Protein AF-A0AAD7Z8M5-F1 (afdb_monomer)

Mean predicted aligned error: 21.6 Å

Foldseek 3Di:
DVVVVVVVVVVVVVVVVVVVVVVVVVVVVVVVVVVVVVVVVVVVVVVVVVVPPPPCPPDDPPPPPPPPCVCPDDPQLCVLVVVLVVLQVVQVHPQSPDDPVLSVVLVVLCVVDPDPVSSLVVNCVVCVPDDSVNNVVSVVSVVVNVVSVVVNVVSVVVVVVVVVVVVVVCPVVVVVVVVVVVVVVVVVVVVVVVVVVVVVVVVVVVVVVVVVVVVVVVVVVVVVVVVVVVVVVVVVVVVVVVVVVVVVVVVVVVVVVVVVVVVVVVVVVVVVVVVD

Organism: Diploptera punctata (NCBI:txid6984)

Secondary structure (DSSP, 8-state):
-HHHHHHHHHHHHHHHHHHHHHHHHHHHHHHHHHHHHHHHHHHHHHHHHHHS---TTS---S-----GGGS-S-HHHHHHHHHHHHHHHHTTGGGTTS-HHHHHHHHHHHHH-SSHHHHHHHHHHH-SSS-HHHHHHHHHHHHHHHHHHHHHHHHHHHHHHHHHHHHHHTTTTHHHHHHHHHHHHHHHHHHHHHHHHHHHHHHHHHHHHHHHHHHHHHHHHHHHHHHHHHHHHHHHHHHHHHHHHHHHHHHHHHHHHHHHHHHHHHHHHHHHHHT-

Structure (mmCIF, N/CA/C/O backbone):
data_AF-A0AAD7Z8M5-F1
#
_entry.id   AF-A0AAD7Z8M5-F1
#
loop_
_atom_site.group_PDB
_atom_site.id
_atom_site.type_symbol
_atom_site.label_atom_id
_atom_site.label_alt_id
_atom_site.label_comp_id
_atom_site.label_asym_id
_atom_site.label_entity_id
_atom_site.label_seq_id
_atom_site.pdbx_PDB_ins_code
_atom_site.Cartn_x
_atom_site.Cartn_y
_atom_site.Cartn_z
_atom_site.occupancy
_atom_site.B_iso_or_equiv
_atom_site.auth_seq_id
_atom_site.auth_comp_id
_atom_site.auth_asym_id
_atom_site.auth_atom_id
_atom_site.pdbx_PDB_model_num
ATOM 1 N N . ILE A 1 1 ? -6.006 6.590 -62.464 1.00 70.69 1 ILE A N 1
ATOM 2 C CA . ILE A 1 1 ? -5.443 7.683 -61.629 1.00 70.69 1 ILE A CA 1
ATOM 3 C C . ILE A 1 1 ? -6.472 8.147 -60.590 1.00 70.69 1 ILE A C 1
ATOM 5 O O . ILE A 1 1 ? -6.183 8.040 -59.405 1.00 70.69 1 ILE A O 1
ATOM 9 N N . GLU A 1 2 ? -7.697 8.513 -60.989 1.00 78.00 2 GLU A N 1
ATOM 10 C CA . GLU A 1 2 ? -8.800 8.884 -60.071 1.00 78.00 2 GLU A CA 1
ATOM 11 C C . GLU A 1 2 ? -9.118 7.855 -58.969 1.00 78.00 2 GLU A C 1
ATOM 13 O O . GLU A 1 2 ? -9.308 8.224 -57.813 1.00 78.00 2 GLU A O 1
ATOM 18 N N . ILE A 1 3 ? -9.142 6.559 -59.303 1.00 82.62 3 ILE A N 1
ATOM 19 C CA . ILE A 1 3 ? -9.473 5.479 -58.353 1.00 82.62 3 ILE A CA 1
ATOM 20 C C . ILE A 1 3 ? -8.406 5.366 -57.252 1.00 82.62 3 ILE A C 1
ATOM 22 O O . ILE A 1 3 ? -8.734 5.311 -56.069 1.00 82.62 3 ILE A O 1
ATOM 26 N N . CYS A 1 4 ? -7.124 5.411 -57.626 1.00 80.44 4 CYS A N 1
ATOM 27 C CA . CYS A 1 4 ? -6.012 5.395 -56.673 1.00 80.44 4 CYS A CA 1
ATOM 28 C C . CYS A 1 4 ? -6.026 6.634 -55.769 1.00 80.44 4 CYS A C 1
ATOM 30 O O . CYS A 1 4 ? -5.751 6.529 -54.578 1.00 80.44 4 CYS A O 1
ATOM 32 N N . ARG A 1 5 ? -6.393 7.802 -56.315 1.00 88.25 5 ARG A N 1
ATOM 33 C CA . ARG A 1 5 ? -6.498 9.051 -55.552 1.00 88.25 5 ARG A CA 1
ATOM 34 C C . ARG A 1 5 ? -7.628 9.001 -54.521 1.00 88.25 5 ARG A C 1
ATOM 36 O O . ARG A 1 5 ? -7.412 9.410 -53.385 1.00 88.25 5 ARG A O 1
ATOM 43 N N . LYS A 1 6 ? -8.793 8.453 -54.884 1.00 89.81 6 LYS A N 1
ATOM 44 C CA . LYS A 1 6 ? -9.910 8.231 -53.947 1.00 89.81 6 LYS A CA 1
ATOM 45 C C . LYS A 1 6 ? -9.534 7.256 -52.830 1.00 89.81 6 LYS A C 1
ATOM 47 O O . LYS A 1 6 ? -9.723 7.583 -51.666 1.00 89.81 6 LYS A O 1
ATOM 52 N N . SER A 1 7 ? -8.917 6.123 -53.168 1.00 89.06 7 SER A N 1
ATOM 53 C CA . SER A 1 7 ? -8.480 5.130 -52.176 1.00 89.06 7 SER A CA 1
ATOM 54 C C . SER A 1 7 ? -7.420 5.684 -51.212 1.00 89.06 7 SER A C 1
ATOM 56 O O . SER A 1 7 ? -7.493 5.452 -50.007 1.00 89.06 7 SER A O 1
ATOM 58 N N . LEU A 1 8 ? -6.474 6.488 -51.710 1.00 92.75 8 LEU A N 1
ATOM 59 C CA . LEU A 1 8 ? -5.480 7.162 -50.871 1.00 92.75 8 LEU A CA 1
ATOM 60 C C . LEU A 1 8 ? -6.122 8.201 -49.939 1.00 92.75 8 LEU A C 1
ATOM 62 O O . LEU A 1 8 ? -5.731 8.304 -48.778 1.00 92.75 8 LEU A O 1
ATOM 66 N N . MET A 1 9 ? -7.133 8.931 -50.416 1.00 91.44 9 MET A N 1
ATOM 67 C CA . MET A 1 9 ? -7.881 9.898 -49.606 1.00 91.44 9 MET A CA 1
ATOM 68 C C . MET A 1 9 ? -8.727 9.210 -48.524 1.00 91.44 9 MET A C 1
ATOM 70 O O . MET A 1 9 ? -8.751 9.666 -47.384 1.00 91.44 9 MET A O 1
ATOM 74 N N . GLU A 1 10 ? -9.357 8.077 -48.840 1.00 93.62 10 GLU A N 1
ATOM 75 C CA . GLU A 1 10 ? -10.065 7.240 -47.862 1.00 93.62 10 GLU A CA 1
ATOM 76 C C . GLU A 1 10 ? -9.119 6.666 -46.803 1.00 93.62 10 GLU A C 1
ATOM 78 O O . GLU A 1 10 ? -9.435 6.705 -45.616 1.00 93.62 10 GLU A O 1
ATOM 83 N N . LEU A 1 11 ? -7.942 6.175 -47.203 1.00 93.75 11 LEU A N 1
ATOM 84 C CA . LEU A 1 11 ? -6.919 5.712 -46.263 1.00 93.75 11 LEU A CA 1
ATOM 85 C C . LEU A 1 11 ? -6.442 6.848 -45.356 1.00 93.75 11 LEU A C 1
ATOM 87 O O . LEU A 1 11 ? -6.335 6.663 -44.146 1.00 93.75 11 LEU A O 1
ATOM 91 N N . GLN A 1 12 ? -6.203 8.036 -45.911 1.00 93.31 12 GLN A N 1
ATOM 92 C CA . GLN A 1 12 ? -5.799 9.202 -45.130 1.00 93.31 12 GLN A CA 1
ATOM 93 C C . GLN A 1 12 ? -6.886 9.633 -44.133 1.00 93.31 12 GLN A C 1
ATOM 95 O O . GLN A 1 12 ? -6.562 9.984 -42.997 1.00 93.31 12 GLN A O 1
ATOM 100 N N . ASN A 1 13 ? -8.159 9.573 -44.530 1.00 93.25 13 ASN A N 1
ATOM 101 C CA . ASN A 1 13 ? -9.283 9.857 -43.642 1.00 93.25 13 ASN A CA 1
ATOM 102 C C . ASN A 1 13 ? -9.395 8.808 -42.530 1.00 93.25 13 ASN A C 1
ATOM 104 O O . ASN A 1 13 ? -9.447 9.192 -41.367 1.00 93.25 13 ASN A O 1
ATOM 108 N N . LYS A 1 14 ? -9.283 7.512 -42.850 1.00 95.44 14 LYS A N 1
ATOM 109 C CA . LYS A 1 14 ? -9.259 6.429 -41.851 1.00 95.44 14 LYS A CA 1
ATOM 110 C C . LYS A 1 14 ? -8.102 6.568 -40.865 1.00 95.44 14 LYS A C 1
ATOM 112 O O . LYS A 1 14 ? -8.286 6.353 -39.675 1.00 95.44 14 LYS A O 1
ATOM 117 N N . ILE A 1 15 ? -6.914 6.963 -41.331 1.00 95.19 15 ILE A N 1
ATOM 118 C CA . ILE A 1 15 ? -5.761 7.224 -40.454 1.00 95.19 15 ILE A CA 1
ATOM 119 C C . ILE A 1 15 ? -6.042 8.416 -39.534 1.00 95.19 15 ILE A C 1
ATOM 121 O O . ILE A 1 15 ? -5.672 8.387 -38.362 1.00 95.19 15 ILE A O 1
ATOM 125 N N . ARG A 1 16 ? -6.679 9.473 -40.047 1.00 95.06 16 ARG A N 1
ATOM 126 C CA . ARG A 1 16 ? -7.025 10.657 -39.251 1.00 95.06 16 ARG A CA 1
ATOM 127 C C . ARG A 1 16 ? -8.092 10.341 -38.204 1.00 95.06 16 ARG A C 1
ATOM 129 O O . ARG A 1 16 ? -7.937 10.756 -37.063 1.00 95.06 16 ARG A O 1
ATOM 136 N N . GLU A 1 17 ? -9.125 9.597 -38.582 1.00 95.81 17 GLU A N 1
ATOM 137 C CA . GLU A 1 17 ? -10.164 9.109 -37.671 1.00 95.81 17 GLU A CA 1
ATOM 138 C C . GLU A 1 17 ? -9.568 8.190 -36.607 1.00 95.81 17 GLU A C 1
ATOM 140 O O . GLU A 1 17 ? -9.773 8.431 -35.426 1.00 95.81 17 GLU A O 1
ATOM 145 N N . PHE A 1 18 ? -8.739 7.220 -37.002 1.00 96.00 18 PHE A N 1
ATOM 146 C CA . PHE A 1 18 ? -8.058 6.326 -36.065 1.00 96.00 18 PHE A CA 1
ATOM 147 C C . PHE A 1 18 ? -7.202 7.094 -35.054 1.00 96.00 18 PHE A C 1
ATOM 149 O O . PHE A 1 18 ? -7.292 6.831 -33.859 1.00 96.00 18 PHE A O 1
ATOM 156 N N . LYS A 1 19 ? -6.407 8.073 -35.513 1.00 96.00 19 LYS A N 1
ATOM 157 C CA . LYS A 1 19 ? -5.623 8.935 -34.616 1.00 96.00 19 LYS A CA 1
ATOM 158 C C . LYS A 1 19 ? -6.519 9.691 -33.643 1.00 96.00 19 LYS A C 1
ATOM 160 O O . LYS A 1 19 ? -6.269 9.645 -32.449 1.00 96.00 19 LYS A O 1
ATOM 165 N N . ARG A 1 20 ? -7.592 10.309 -34.142 1.00 95.00 20 ARG A N 1
ATOM 166 C CA . ARG A 1 20 ? -8.540 11.051 -33.308 1.00 95.00 20 ARG A CA 1
ATOM 167 C C . ARG A 1 20 ? -9.182 10.158 -32.246 1.00 95.00 20 ARG A C 1
ATOM 169 O O . ARG A 1 20 ? -9.177 10.520 -31.079 1.00 95.00 20 ARG A O 1
ATOM 176 N N . THR A 1 21 ? -9.691 8.990 -32.631 1.00 95.69 21 THR A N 1
ATOM 177 C CA . THR A 1 21 ? -10.296 8.036 -31.692 1.00 95.69 21 THR A CA 1
ATOM 178 C C . THR A 1 21 ? -9.278 7.525 -30.675 1.00 95.69 21 THR A C 1
ATOM 180 O O . THR A 1 21 ? -9.610 7.346 -29.506 1.00 95.69 21 THR A O 1
ATOM 183 N N . ASN A 1 22 ? -8.033 7.301 -31.098 1.00 95.25 22 ASN A N 1
ATOM 184 C CA . ASN A 1 22 ? -6.966 6.888 -30.198 1.00 95.25 22 ASN A CA 1
ATOM 185 C C . ASN A 1 22 ? -6.613 7.992 -29.189 1.00 95.25 22 ASN A C 1
ATOM 187 O 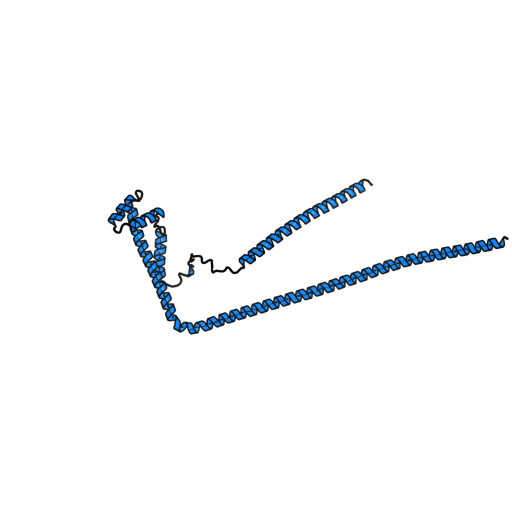O . ASN A 1 22 ? -6.471 7.693 -28.008 1.00 95.25 22 ASN A O 1
ATOM 191 N N . ASP A 1 23 ? -6.525 9.247 -29.631 1.00 96.25 23 ASP A N 1
ATOM 192 C CA . ASP A 1 23 ? -6.252 10.401 -28.767 1.00 96.25 23 ASP A CA 1
ATOM 193 C C . ASP A 1 23 ? -7.404 10.639 -27.775 1.00 96.25 23 ASP A C 1
ATOM 195 O O . ASP A 1 23 ? -7.162 10.818 -26.584 1.00 96.25 23 ASP A O 1
ATOM 199 N N . GLU A 1 24 ? -8.658 10.548 -28.232 1.00 96.25 24 GLU A N 1
ATOM 200 C CA . GLU A 1 24 ? -9.853 10.627 -27.377 1.00 96.25 24 GLU A CA 1
ATOM 201 C C . GLU A 1 24 ? -9.879 9.488 -26.340 1.00 96.25 24 GLU A C 1
ATOM 203 O O . GLU A 1 24 ? -10.156 9.717 -25.161 1.00 96.25 24 GLU A O 1
ATOM 208 N N . SER A 1 25 ? -9.540 8.255 -26.742 1.00 95.69 25 SER A N 1
ATOM 209 C CA . SER A 1 25 ? -9.463 7.123 -25.812 1.00 95.69 25 SER A CA 1
ATOM 210 C C . SER A 1 25 ? -8.315 7.268 -24.816 1.00 95.69 25 SER A C 1
ATOM 212 O O . SER A 1 25 ? -8.475 6.886 -23.659 1.00 95.69 25 SER A O 1
ATOM 214 N N . PHE A 1 26 ? -7.166 7.783 -25.253 1.00 96.88 26 PHE A N 1
ATOM 215 C CA . PHE A 1 26 ? -6.021 8.032 -24.383 1.00 96.88 26 PHE A CA 1
ATOM 216 C C . PHE A 1 26 ? -6.345 9.107 -23.347 1.00 96.88 26 PHE A C 1
ATOM 218 O O . PHE A 1 26 ? -6.094 8.901 -22.164 1.00 96.88 26 PHE A O 1
ATOM 225 N N . GLN A 1 27 ? -6.959 10.215 -23.771 1.00 96.31 27 GLN A N 1
ATOM 226 C CA . GLN A 1 27 ? -7.356 11.284 -22.863 1.00 96.31 27 GLN A CA 1
ATOM 227 C C . GLN A 1 27 ? -8.343 10.776 -21.806 1.00 96.31 27 GLN A C 1
ATOM 229 O O . GLN A 1 27 ? -8.121 10.995 -20.619 1.00 96.31 27 GLN A O 1
ATOM 234 N N . ARG A 1 28 ? -9.370 10.022 -22.218 1.00 96.75 28 ARG A N 1
ATOM 235 C CA . ARG A 1 28 ? -10.323 9.413 -21.280 1.00 96.75 28 ARG A CA 1
ATOM 236 C C . ARG A 1 28 ? -9.628 8.505 -20.264 1.00 96.75 28 ARG A C 1
ATOM 238 O O . ARG A 1 28 ? -9.894 8.613 -19.076 1.00 96.75 28 ARG A O 1
ATOM 245 N N . LEU A 1 29 ? -8.734 7.625 -20.720 1.00 96.81 29 LEU A N 1
ATOM 246 C CA . LEU A 1 29 ? -7.998 6.729 -19.821 1.00 96.81 29 LEU A CA 1
ATOM 247 C C . LEU A 1 29 ? -7.089 7.503 -18.860 1.00 96.81 29 LEU A C 1
ATOM 249 O O . LEU A 1 29 ? -6.976 7.123 -17.702 1.00 96.81 29 LEU A O 1
ATOM 253 N N . SER A 1 30 ? -6.475 8.596 -19.315 1.00 96.81 30 SER A N 1
ATOM 254 C CA . SER A 1 30 ? -5.644 9.454 -18.468 1.00 96.81 30 SER A CA 1
ATOM 255 C C . SER A 1 30 ? -6.465 10.186 -17.400 1.00 96.81 30 SER A C 1
ATOM 257 O O . SER A 1 30 ? -6.000 10.341 -16.273 1.00 96.81 30 SER A O 1
ATOM 259 N N . GLU A 1 31 ? -7.683 10.620 -17.732 1.00 96.94 31 GLU A N 1
ATOM 260 C CA . GLU A 1 31 ? -8.620 11.214 -16.771 1.00 96.94 31 GLU A CA 1
ATOM 261 C C . GLU A 1 31 ? -9.094 10.172 -15.743 1.00 96.94 31 GLU A C 1
ATOM 263 O O . GLU A 1 31 ? -9.081 10.444 -14.543 1.00 96.94 31 GLU A O 1
ATOM 268 N N . GLU A 1 32 ? -9.438 8.959 -16.190 1.00 96.69 32 GLU A N 1
ATOM 269 C CA . GLU A 1 32 ? -9.802 7.839 -15.308 1.00 96.69 32 GLU A CA 1
ATOM 270 C C . GLU A 1 32 ? -8.648 7.448 -14.370 1.00 96.69 32 GLU A C 1
ATOM 272 O O . GLU A 1 32 ? -8.862 7.273 -13.170 1.00 96.69 32 GLU A O 1
ATOM 277 N N . GLU A 1 33 ? -7.418 7.362 -14.886 1.00 96.50 33 GLU A N 1
ATOM 278 C CA . GLU A 1 33 ? -6.217 7.090 -14.087 1.00 96.50 33 GLU A CA 1
ATOM 279 C C . GLU A 1 33 ? -6.003 8.164 -13.011 1.00 96.50 33 GLU A C 1
ATOM 281 O O . GLU A 1 33 ? -5.720 7.830 -11.858 1.00 96.50 33 GLU A O 1
ATOM 286 N N . SER A 1 34 ? -6.195 9.443 -13.354 1.00 96.94 34 SER A N 1
ATOM 287 C CA . SER A 1 34 ? -6.097 10.547 -12.393 1.00 96.94 34 SER A CA 1
ATOM 288 C C . SER A 1 34 ? -7.131 10.411 -11.274 1.00 96.94 34 SER A C 1
ATOM 290 O O . SER A 1 34 ? -6.772 10.490 -10.102 1.00 96.94 34 SER A O 1
ATOM 292 N N . ILE A 1 35 ? -8.397 10.152 -11.621 1.00 97.12 35 ILE A N 1
ATOM 293 C CA . ILE A 1 35 ? -9.489 10.016 -10.643 1.00 97.12 35 ILE A CA 1
ATOM 294 C C . ILE A 1 35 ? -9.232 8.840 -9.695 1.00 97.12 35 ILE A C 1
ATOM 296 O O . ILE A 1 35 ? -9.383 8.977 -8.482 1.00 97.12 35 ILE A O 1
ATOM 300 N N . LEU A 1 36 ? -8.820 7.690 -10.234 1.00 96.38 36 LEU A N 1
ATOM 301 C CA . LEU A 1 36 ? -8.516 6.509 -9.423 1.00 96.38 36 LEU A CA 1
ATOM 302 C C . LEU A 1 36 ? -7.305 6.739 -8.515 1.00 96.38 36 LEU A C 1
ATOM 304 O O . LEU A 1 36 ? -7.291 6.264 -7.381 1.00 96.38 36 LEU A O 1
ATOM 308 N N . THR A 1 37 ? -6.302 7.481 -8.985 1.00 96.50 37 THR A N 1
ATOM 309 C CA . THR A 1 37 ? -5.137 7.844 -8.167 1.00 96.50 37 THR A CA 1
ATOM 310 C C . THR A 1 37 ? -5.549 8.731 -6.993 1.00 96.50 37 THR A C 1
ATOM 312 O O . THR A 1 37 ? -5.150 8.462 -5.859 1.00 96.50 37 THR A O 1
ATOM 315 N N . ASP A 1 38 ? -6.406 9.726 -7.232 1.00 95.69 38 ASP A N 1
ATOM 316 C CA . ASP A 1 38 ? -6.939 10.592 -6.176 1.00 95.69 38 ASP A CA 1
ATOM 317 C C . ASP A 1 38 ? -7.783 9.799 -5.161 1.00 95.69 38 ASP A C 1
ATOM 319 O O . ASP A 1 38 ? -7.677 10.014 -3.949 1.00 95.69 38 ASP A O 1
ATOM 323 N N . GLU A 1 39 ? -8.584 8.836 -5.628 1.00 97.00 39 GLU A N 1
ATOM 324 C CA . GLU A 1 39 ? -9.366 7.948 -4.761 1.00 97.00 39 GLU A CA 1
ATOM 325 C C . GLU A 1 39 ? -8.466 7.054 -3.896 1.00 97.00 39 GLU A C 1
ATOM 327 O O . GLU A 1 39 ? -8.697 6.930 -2.690 1.00 97.00 39 GLU A O 1
ATOM 332 N N . ILE A 1 40 ? -7.406 6.477 -4.473 1.00 96.38 40 ILE A N 1
ATOM 333 C CA . ILE A 1 40 ? -6.414 5.696 -3.724 1.00 96.38 40 ILE A CA 1
ATOM 334 C C . ILE A 1 40 ? -5.757 6.569 -2.655 1.00 96.38 40 ILE A C 1
ATOM 336 O O . ILE A 1 40 ? -5.740 6.171 -1.491 1.00 96.38 40 ILE A O 1
ATOM 340 N N . MET A 1 41 ? -5.297 7.774 -3.003 1.00 94.81 41 MET A N 1
ATOM 341 C CA . MET A 1 41 ? -4.683 8.696 -2.040 1.00 94.81 41 MET A CA 1
ATOM 342 C C . MET A 1 41 ? -5.638 9.061 -0.895 1.00 94.81 41 MET A C 1
ATOM 344 O O . MET A 1 41 ? -5.235 9.121 0.271 1.00 94.81 41 MET A O 1
ATOM 348 N N . PHE A 1 42 ? -6.920 9.275 -1.199 1.00 96.00 42 PHE A N 1
ATOM 349 C CA . PHE A 1 42 ? -7.944 9.521 -0.186 1.00 96.00 42 PHE A CA 1
ATOM 350 C C . PHE A 1 42 ? -8.140 8.313 0.745 1.00 96.00 42 PHE A C 1
ATOM 352 O O . PHE A 1 42 ? -8.199 8.469 1.969 1.00 96.00 42 PHE A O 1
ATOM 359 N N . LEU A 1 43 ? -8.219 7.101 0.190 1.00 94.38 43 LEU A N 1
ATOM 360 C CA . LEU A 1 43 ? -8.375 5.870 0.968 1.00 94.38 43 LEU A CA 1
ATOM 361 C C . LEU A 1 43 ? -7.136 5.550 1.811 1.00 94.38 43 LEU A C 1
ATOM 363 O O . LEU A 1 43 ? -7.280 5.095 2.949 1.00 94.38 43 LEU A O 1
ATOM 367 N N . GLU A 1 44 ? -5.937 5.812 1.297 1.00 94.75 44 GLU A N 1
ATOM 368 C CA . GLU A 1 44 ? -4.680 5.703 2.041 1.00 94.75 44 GLU A CA 1
ATOM 369 C C . GLU A 1 44 ? -4.671 6.669 3.227 1.00 94.75 44 GLU A C 1
ATOM 371 O O . GLU A 1 44 ? -4.452 6.243 4.360 1.00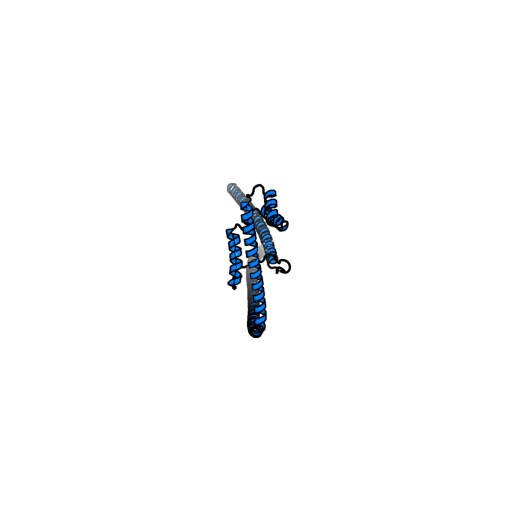 94.75 44 GLU A O 1
ATOM 376 N N . SER A 1 45 ? -5.041 7.935 3.008 1.00 92.31 45 SER A N 1
ATOM 377 C CA . SER A 1 45 ? -5.152 8.926 4.084 1.00 92.31 45 SER A CA 1
ATOM 378 C C . SER A 1 45 ? -6.161 8.511 5.161 1.00 92.31 45 SER A C 1
ATOM 380 O O . SER A 1 45 ? -5.881 8.627 6.355 1.00 92.31 45 SER A O 1
ATOM 382 N N . LYS A 1 46 ? -7.312 7.965 4.758 1.00 93.00 46 LYS A N 1
ATOM 383 C CA . LYS A 1 46 ? -8.327 7.453 5.688 1.00 93.00 46 LYS A CA 1
ATOM 384 C C . LYS A 1 46 ? -7.847 6.216 6.451 1.00 93.00 46 LYS A C 1
ATOM 386 O O . LYS A 1 46 ? -8.157 6.043 7.627 1.00 93.00 46 LYS A O 1
ATOM 391 N N . THR A 1 47 ? -7.072 5.362 5.790 1.00 91.25 47 THR A N 1
ATOM 392 C CA . THR A 1 47 ? -6.438 4.196 6.412 1.00 91.25 47 THR A CA 1
ATOM 393 C C . THR A 1 47 ? -5.409 4.632 7.451 1.00 91.25 47 THR A C 1
ATOM 395 O O . THR A 1 47 ? -5.372 4.069 8.545 1.00 91.25 47 THR A O 1
ATOM 398 N N . ASP A 1 48 ? -4.619 5.663 7.160 1.00 88.81 48 ASP A N 1
ATOM 399 C CA . ASP A 1 48 ? -3.683 6.252 8.115 1.00 88.81 48 ASP A CA 1
ATOM 400 C C . ASP A 1 48 ? -4.406 6.892 9.301 1.00 88.81 48 ASP A C 1
ATOM 402 O O . ASP A 1 48 ? -3.993 6.683 10.441 1.00 88.81 48 ASP A O 1
ATOM 406 N N . GLU A 1 49 ? -5.516 7.599 9.066 1.00 87.38 49 GLU A N 1
ATOM 407 C CA . GLU A 1 49 ? -6.380 8.143 10.121 1.00 87.38 49 GLU A CA 1
ATOM 408 C C . GLU A 1 49 ? -6.909 7.036 11.046 1.00 87.38 49 GLU A C 1
ATOM 410 O O . GLU A 1 49 ? -6.852 7.165 12.269 1.00 87.38 49 GLU A O 1
ATOM 415 N N . TRP A 1 50 ? -7.364 5.914 10.486 1.00 86.81 50 TRP A N 1
ATOM 416 C CA . TRP A 1 50 ? -7.820 4.758 11.265 1.00 86.81 50 TRP A CA 1
ATOM 417 C C . TRP A 1 50 ? -6.690 4.021 11.990 1.00 86.81 50 TRP A C 1
ATOM 419 O O . TRP A 1 50 ? -6.927 3.415 13.036 1.00 86.81 50 TRP A O 1
ATOM 429 N N . ASN A 1 51 ? -5.469 4.073 11.456 1.00 83.44 51 ASN A N 1
ATOM 430 C CA . ASN A 1 51 ? -4.280 3.495 12.080 1.00 83.44 51 ASN A CA 1
ATOM 431 C C . ASN A 1 51 ? -3.645 4.409 13.137 1.00 83.44 51 ASN A C 1
ATOM 433 O O . ASN A 1 51 ? -2.756 3.958 13.869 1.00 83.44 51 ASN A O 1
ATOM 437 N N . GLN A 1 52 ? -4.090 5.665 13.268 1.00 80.44 52 GLN A N 1
ATOM 438 C CA . GLN A 1 52 ? -3.695 6.498 14.398 1.00 80.44 52 GLN A CA 1
ATOM 439 C C . GLN A 1 52 ? -4.176 5.834 15.698 1.00 80.44 52 GLN A C 1
ATOM 441 O O . GLN A 1 52 ? -5.338 5.431 15.806 1.00 80.44 52 GLN A O 1
ATOM 446 N N . PRO A 1 53 ? -3.312 5.707 16.721 1.00 69.81 53 PRO A N 1
ATOM 447 C CA . PRO A 1 53 ? -3.708 5.123 17.990 1.00 69.81 53 PRO A CA 1
ATOM 448 C C . PRO A 1 53 ? -4.814 5.978 18.612 1.00 69.81 53 PRO A C 1
ATOM 450 O O . PRO A 1 53 ? -4.568 7.088 19.088 1.00 69.81 53 PRO A O 1
ATOM 453 N N . ILE A 1 54 ? -6.039 5.445 18.623 1.00 66.00 54 ILE A N 1
ATOM 454 C CA . ILE A 1 54 ? -7.178 6.062 19.300 1.00 66.00 54 ILE A CA 1
ATOM 455 C C . ILE A 1 54 ? -6.765 6.306 20.749 1.00 66.00 54 ILE A C 1
ATOM 457 O O . ILE A 1 54 ? -6.475 5.375 21.509 1.00 66.00 54 ILE A O 1
ATOM 461 N N . ASN A 1 55 ? -6.724 7.577 21.141 1.00 59.66 55 ASN A N 1
ATOM 462 C CA . ASN A 1 55 ? -6.466 7.960 22.515 1.00 59.66 55 ASN A CA 1
ATOM 463 C C . ASN A 1 55 ? -7.699 7.561 23.346 1.00 59.66 55 ASN A C 1
ATOM 465 O O . ASN A 1 55 ? -8.651 8.325 23.500 1.00 59.66 55 ASN A O 1
ATOM 469 N N . ASN A 1 56 ? -7.691 6.329 23.869 1.00 53.62 56 ASN A N 1
ATOM 470 C CA . ASN A 1 56 ? -8.757 5.699 24.670 1.00 53.62 56 ASN A CA 1
ATOM 471 C C . ASN A 1 56 ? -9.073 6.427 26.000 1.00 53.62 56 ASN A C 1
ATOM 473 O O . ASN A 1 56 ? -9.783 5.905 26.858 1.00 53.62 56 ASN A O 1
ATOM 477 N N . SER A 1 57 ? -8.544 7.634 26.189 1.00 52.97 57 SER A N 1
ATOM 478 C CA . SER A 1 57 ? -8.863 8.536 27.290 1.00 52.97 57 SER A CA 1
ATOM 479 C C . SER A 1 57 ? -10.268 9.153 27.152 1.00 52.97 57 SER A C 1
ATOM 481 O O . SER A 1 57 ? -10.928 9.370 28.168 1.00 52.97 57 SER A O 1
ATOM 483 N N . VAL A 1 58 ? -10.773 9.361 25.924 1.00 55.12 58 VAL A N 1
ATOM 484 C CA . VAL A 1 58 ? -12.005 10.152 25.691 1.00 55.12 58 VAL A CA 1
ATOM 485 C C . VAL A 1 58 ? -13.247 9.306 25.373 1.00 55.12 58 VAL A C 1
ATOM 487 O O . VAL A 1 58 ? -14.366 9.746 25.616 1.00 55.12 58 VAL A O 1
ATOM 490 N N . LEU A 1 59 ? -13.093 8.055 24.933 1.00 49.75 59 LEU A N 1
ATOM 491 C CA . LEU A 1 59 ? -14.219 7.148 24.690 1.00 49.75 59 LEU A CA 1
ATOM 492 C C . LEU A 1 59 ? -14.228 6.024 25.724 1.00 49.75 59 LEU A C 1
ATOM 494 O O . LEU A 1 59 ? -13.828 4.894 25.457 1.00 49.75 59 LEU A O 1
ATOM 498 N N . LYS A 1 60 ? -14.723 6.331 26.925 1.00 45.59 60 LYS A N 1
ATOM 499 C CA . LYS A 1 60 ? -15.364 5.313 27.761 1.00 45.59 60 LYS A CA 1
ATOM 500 C C . LYS A 1 60 ? -16.847 5.306 27.397 1.00 45.59 60 LYS A C 1
ATOM 502 O O . LYS A 1 60 ? -17.561 6.201 27.849 1.00 45.59 60 LYS A O 1
ATOM 507 N N . PRO A 1 61 ? -17.353 4.317 26.642 1.00 44.47 61 PRO A N 1
ATOM 508 C CA . PRO A 1 61 ? -18.780 4.076 26.630 1.00 44.47 61 PRO A CA 1
ATOM 509 C C . PRO A 1 61 ? -19.159 3.673 28.056 1.00 44.47 61 PRO A C 1
ATOM 511 O O . PRO A 1 61 ? -18.670 2.670 28.584 1.00 44.47 61 PRO A O 1
ATOM 514 N N . VAL A 1 62 ? -20.037 4.440 28.700 1.00 48.91 62 VAL A N 1
ATOM 515 C CA . VAL A 1 62 ? -20.763 3.989 29.895 1.00 48.91 62 VAL A CA 1
ATOM 516 C C . VAL A 1 62 ? -21.835 3.001 29.432 1.00 48.91 62 VAL A C 1
ATOM 518 O O . VAL A 1 62 ? -23.027 3.218 29.561 1.00 48.91 62 VAL A O 1
ATOM 521 N N . VAL A 1 63 ? -21.411 1.899 28.828 1.00 47.00 63 VAL A N 1
ATOM 522 C CA . VAL A 1 63 ? -22.262 0.737 28.600 1.00 47.00 63 VAL A CA 1
ATOM 523 C C . VAL A 1 63 ? -21.366 -0.467 28.765 1.00 47.00 63 VAL A C 1
ATOM 525 O O . VAL A 1 63 ? -20.608 -0.864 27.886 1.00 47.00 63 VAL A O 1
ATOM 528 N N . LYS A 1 64 ? -21.403 -1.008 29.982 1.00 48.16 64 LYS A N 1
ATOM 529 C CA . LYS A 1 64 ? -20.792 -2.288 30.308 1.00 48.16 64 LYS A CA 1
ATOM 530 C C . LYS A 1 64 ? -21.525 -3.338 29.481 1.00 48.16 64 LYS A C 1
ATOM 532 O O . LYS A 1 64 ? -22.593 -3.787 29.889 1.00 48.16 64 LYS A O 1
ATOM 537 N N . SER A 1 65 ? -20.973 -3.733 28.334 1.00 43.53 65 SER A N 1
ATOM 538 C CA . SER A 1 65 ? -21.391 -4.982 27.708 1.00 43.53 65 SER A CA 1
ATOM 539 C C . SER A 1 65 ? -21.024 -6.093 28.688 1.00 43.53 65 SER A C 1
ATOM 541 O O . SER A 1 65 ? -19.846 -6.398 28.892 1.00 43.53 65 SER A O 1
ATOM 543 N N . ILE A 1 66 ? -22.024 -6.644 29.365 1.00 44.03 66 ILE A N 1
ATOM 544 C CA . ILE A 1 66 ? -21.845 -7.823 30.201 1.00 44.03 66 ILE A CA 1
ATOM 545 C C . ILE A 1 66 ? -21.525 -8.961 29.234 1.00 44.03 66 ILE A C 1
ATOM 547 O O . ILE A 1 66 ? -22.389 -9.442 28.502 1.00 44.03 66 ILE A O 1
ATOM 551 N N . SER A 1 67 ? -20.253 -9.346 29.169 1.00 41.09 67 SER A N 1
ATOM 552 C CA . SER A 1 67 ? -19.831 -10.518 28.420 1.00 41.09 67 SER A CA 1
ATOM 553 C C . SER A 1 67 ? -20.526 -11.749 29.007 1.00 41.09 67 SER A C 1
ATOM 555 O O . SER A 1 67 ? -20.494 -11.987 30.215 1.00 41.09 67 SER A O 1
ATOM 557 N N . LYS A 1 68 ? -21.140 -12.567 28.142 1.00 46.25 68 LYS A N 1
ATOM 558 C CA . LYS A 1 68 ? -21.795 -13.837 28.517 1.00 46.25 68 LYS A CA 1
ATOM 559 C C . LYS A 1 68 ? -20.854 -1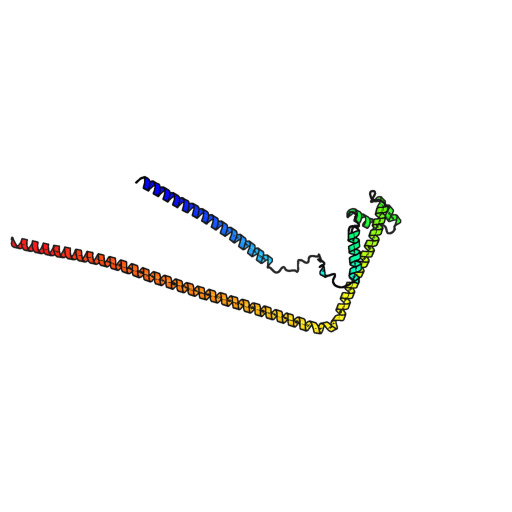4.816 29.245 1.00 46.25 68 LYS A C 1
ATOM 561 O O . LYS A 1 68 ? -21.323 -15.731 29.907 1.00 46.25 68 LYS A O 1
ATOM 566 N N . SER A 1 69 ? -19.538 -14.598 29.187 1.00 41.03 69 SER A N 1
ATOM 567 C CA . SER A 1 69 ? -18.527 -15.366 29.923 1.00 41.03 69 SER A CA 1
ATOM 568 C C . SER A 1 69 ? -18.383 -14.988 31.405 1.00 41.03 69 SER A C 1
ATOM 570 O O . SER A 1 69 ? -17.703 -15.701 32.139 1.00 41.03 69 SER A O 1
ATOM 572 N N . TYR A 1 70 ? -19.019 -13.908 31.884 1.00 46.06 70 TYR A N 1
ATOM 573 C CA . TYR A 1 70 ? -18.918 -13.477 33.288 1.00 46.06 70 TYR A CA 1
ATOM 574 C C . TYR A 1 70 ? -19.819 -14.264 34.251 1.00 46.06 70 TYR A C 1
ATOM 576 O O . TYR A 1 70 ? -19.659 -14.190 35.468 1.00 46.06 70 TYR A O 1
ATOM 584 N N . ILE A 1 71 ? -20.717 -15.096 33.725 1.00 46.41 71 ILE A N 1
ATOM 585 C CA . ILE A 1 71 ? -21.599 -15.988 34.495 1.00 46.41 71 ILE A CA 1
ATOM 586 C C . ILE A 1 71 ? -20.814 -17.264 34.869 1.00 46.41 71 ILE A C 1
ATOM 588 O O . ILE A 1 71 ? -21.329 -18.362 34.843 1.00 46.41 71 ILE A O 1
ATOM 592 N N . SER A 1 72 ? -19.511 -17.124 35.120 1.00 44.25 72 SER A N 1
ATOM 593 C CA . SER A 1 72 ? -18.480 -18.153 35.296 1.00 44.25 72 SER A CA 1
ATOM 594 C C . SER A 1 72 ? -18.452 -18.924 36.608 1.00 44.25 72 SER A C 1
ATOM 596 O O . SER A 1 72 ? -18.308 -20.138 36.619 1.00 44.25 72 SER A O 1
ATOM 598 N N . ASN A 1 73 ? -18.605 -18.260 37.754 1.00 47.44 73 ASN A N 1
ATOM 599 C CA . ASN A 1 73 ? -18.190 -18.891 39.014 1.00 47.44 73 ASN A CA 1
ATOM 600 C C . ASN A 1 73 ? -18.835 -18.261 40.248 1.00 47.44 73 ASN A C 1
ATOM 602 O O . ASN A 1 73 ? -18.143 -17.563 40.979 1.00 47.44 73 ASN A O 1
ATOM 606 N N . THR A 1 74 ? -20.124 -18.524 40.473 1.00 49.84 74 THR A N 1
ATOM 607 C CA . THR A 1 74 ? -20.755 -18.485 41.805 1.00 49.84 74 THR A CA 1
ATOM 608 C C . THR A 1 74 ? -22.170 -19.064 41.726 1.00 49.84 74 THR A C 1
ATOM 610 O O . THR A 1 74 ? -23.111 -18.384 41.328 1.00 49.84 74 THR A O 1
ATOM 613 N N . ASP A 1 75 ? -22.335 -20.332 42.100 1.00 54.84 75 ASP A N 1
ATOM 614 C CA . ASP A 1 75 ? -23.632 -21.024 42.024 1.00 54.84 75 ASP A CA 1
ATOM 615 C C . ASP A 1 75 ? -24.727 -20.404 42.896 1.00 54.84 75 ASP A C 1
ATOM 617 O O . ASP A 1 75 ? -25.899 -20.548 42.562 1.00 54.84 75 ASP A O 1
ATOM 621 N N . ASN A 1 76 ? -24.368 -19.692 43.972 1.00 53.34 76 ASN A N 1
ATOM 622 C CA . ASN A 1 76 ? -25.354 -18.948 44.754 1.00 53.34 76 ASN A CA 1
ATOM 623 C C . ASN A 1 76 ? -25.778 -17.690 43.993 1.00 53.34 76 ASN A C 1
ATOM 625 O O . ASN A 1 76 ? -26.897 -17.647 43.518 1.00 53.34 76 ASN A O 1
ATOM 629 N N . THR A 1 77 ? -24.841 -16.781 43.684 1.00 59.50 77 THR A N 1
ATOM 630 C CA . THR A 1 77 ? -25.125 -15.497 43.011 1.00 59.50 77 THR A CA 1
ATOM 631 C C . THR A 1 77 ? -25.860 -15.634 41.679 1.00 59.50 77 THR A C 1
ATOM 633 O O . THR A 1 77 ? -26.558 -14.718 41.255 1.00 59.50 77 THR A O 1
ATOM 636 N N . ARG A 1 78 ? -25.679 -16.754 40.970 1.00 65.50 78 ARG A N 1
ATOM 637 C CA . ARG A 1 78 ? -26.416 -17.011 39.733 1.00 65.50 78 ARG A CA 1
ATOM 638 C C . ARG A 1 78 ? -27.893 -17.275 39.977 1.00 65.50 78 ARG A C 1
ATOM 640 O O . ARG A 1 78 ? -28.670 -16.883 39.121 1.00 65.50 78 ARG A O 1
ATOM 647 N N . LYS A 1 79 ? -28.287 -17.936 41.069 1.00 73.62 79 LYS A N 1
ATOM 648 C CA . LYS A 1 79 ? -29.684 -18.332 41.296 1.00 73.62 79 LYS A CA 1
ATOM 649 C C . LYS A 1 79 ? -30.574 -17.116 41.489 1.00 73.62 79 LYS A C 1
ATOM 651 O O . LYS A 1 79 ? -31.526 -16.982 40.732 1.00 73.62 79 LYS A O 1
ATOM 656 N N . GLU A 1 80 ? -30.216 -16.181 42.370 1.00 75.81 80 GLU A N 1
ATOM 657 C CA . GLU A 1 80 ? -31.054 -14.994 42.603 1.00 75.81 80 GLU A CA 1
ATOM 658 C C . GLU A 1 80 ? -31.069 -14.062 41.377 1.00 75.81 80 GLU A C 1
ATOM 660 O O . GLU A 1 80 ? -32.100 -13.483 41.033 1.00 75.81 80 GLU A O 1
ATOM 665 N N . ILE A 1 81 ? -29.943 -13.955 40.655 1.00 74.69 81 ILE A N 1
ATOM 666 C CA . ILE A 1 81 ? -29.865 -13.183 39.402 1.00 74.69 81 ILE A CA 1
ATOM 667 C C . ILE A 1 81 ? -30.718 -13.825 38.296 1.00 74.69 81 ILE A C 1
ATOM 669 O O . ILE A 1 81 ? -31.380 -13.113 37.539 1.00 74.69 81 ILE A O 1
ATOM 673 N N . LEU A 1 82 ? -30.709 -15.154 38.196 1.00 77.44 82 LEU A N 1
ATOM 674 C CA . LEU A 1 82 ? -31.424 -15.908 37.167 1.00 77.44 82 LEU A CA 1
ATOM 675 C C . LEU A 1 82 ? -32.921 -16.017 37.479 1.00 77.44 82 LEU A C 1
ATOM 677 O O . LEU A 1 82 ? -33.723 -15.992 36.552 1.00 77.44 82 LEU A O 1
ATOM 681 N N . GLU A 1 83 ? -33.307 -16.061 38.754 1.00 78.88 83 GLU A N 1
ATOM 682 C CA . GLU A 1 83 ? -34.698 -15.938 39.206 1.00 78.88 83 GLU A CA 1
ATOM 683 C C . GLU A 1 83 ? -35.278 -14.562 38.870 1.00 78.88 83 GLU A C 1
ATOM 685 O O . GLU A 1 83 ? -36.355 -14.490 38.285 1.00 78.88 83 GLU A O 1
ATOM 690 N N . PHE A 1 84 ? -34.544 -13.474 39.131 1.00 80.00 84 PHE A N 1
ATOM 691 C CA . PHE A 1 84 ? -34.977 -12.131 38.728 1.00 80.00 84 PHE A CA 1
ATOM 692 C C . PHE A 1 84 ? -35.090 -11.991 37.202 1.00 80.00 84 PHE A C 1
ATOM 694 O O . PHE A 1 84 ? -36.048 -11.408 36.696 1.00 80.00 84 PHE A O 1
ATOM 701 N N . GLN A 1 85 ? -34.144 -12.559 36.448 1.00 78.19 85 GLN A N 1
ATOM 702 C CA . GLN A 1 85 ? -34.183 -12.526 34.985 1.00 78.19 85 GLN A CA 1
ATOM 703 C C . GLN A 1 85 ? -35.349 -13.346 34.409 1.00 78.19 85 GLN A C 1
ATOM 705 O O . GLN A 1 85 ? -35.994 -12.892 33.467 1.00 78.19 85 GLN A O 1
ATOM 710 N N . LYS A 1 86 ? -35.639 -14.523 34.976 1.00 80.31 86 LYS A N 1
ATOM 711 C CA . LYS A 1 86 ? -36.811 -15.329 34.600 1.00 80.31 86 LYS A CA 1
ATOM 712 C C . LYS A 1 86 ? -38.112 -14.611 34.933 1.00 80.31 86 LYS A C 1
ATOM 714 O O . LYS A 1 86 ? -38.971 -14.501 34.073 1.00 80.31 86 LYS A O 1
ATOM 719 N N . PHE A 1 87 ? -38.211 -14.029 36.126 1.00 82.12 87 PHE A N 1
ATOM 720 C CA . PHE A 1 87 ? -39.379 -13.253 36.534 1.00 82.12 87 PHE A CA 1
ATOM 721 C C . PHE A 1 87 ? -39.682 -12.108 35.557 1.00 82.12 87 PHE A C 1
ATOM 723 O O . PHE A 1 87 ? -40.830 -11.932 35.155 1.00 82.12 87 PHE A O 1
ATOM 730 N N . LEU A 1 88 ? -38.651 -11.381 35.113 1.00 81.81 88 LEU A N 1
ATOM 731 C CA . LEU A 1 88 ? -38.779 -10.351 34.079 1.00 81.81 88 LEU A CA 1
ATOM 732 C C . LEU A 1 88 ? -39.229 -10.914 32.728 1.00 81.81 88 LEU A C 1
ATOM 734 O O . LEU A 1 88 ? -40.021 -10.278 32.039 1.00 81.81 88 LEU A O 1
ATOM 738 N N . GLN A 1 89 ? -38.717 -12.077 32.333 1.00 78.50 89 GLN A N 1
ATOM 739 C CA . GLN A 1 89 ? -39.084 -12.710 31.070 1.00 78.50 89 GLN A CA 1
ATOM 740 C C . GLN A 1 89 ? -40.541 -13.194 31.074 1.00 78.50 89 GLN A C 1
ATOM 742 O O . GLN A 1 89 ? -41.239 -13.012 30.079 1.00 78.50 89 GLN A O 1
ATOM 747 N N . ASP A 1 90 ? -41.000 -13.746 32.196 1.00 77.25 90 ASP A N 1
ATOM 748 C CA . ASP A 1 90 ? -42.334 -14.334 32.333 1.00 77.25 90 ASP A CA 1
ATOM 749 C C . ASP A 1 90 ? -43.434 -13.268 32.512 1.00 77.25 90 ASP A C 1
ATOM 751 O O . ASP A 1 90 ? -44.560 -13.468 32.064 1.00 77.25 90 ASP A O 1
ATOM 755 N N . HIS A 1 91 ? -43.116 -12.112 33.112 1.00 74.94 91 HIS A N 1
ATOM 756 C CA . HIS A 1 91 ? -44.099 -11.068 33.455 1.00 74.94 91 HIS A CA 1
ATOM 757 C C . HIS A 1 91 ? -44.031 -9.819 32.559 1.00 74.94 91 HIS A C 1
ATOM 759 O O . HIS A 1 91 ? -44.507 -8.753 32.940 1.00 74.94 91 HIS A O 1
ATOM 765 N N . GLY A 1 92 ? -43.441 -9.912 31.364 1.00 72.06 92 GLY A N 1
ATOM 766 C CA . GLY A 1 92 ? -43.474 -8.807 30.395 1.00 72.06 92 GLY A CA 1
ATOM 767 C C . GLY A 1 92 ? -42.499 -7.659 30.690 1.00 72.06 92 GLY A C 1
ATOM 768 O O . GLY A 1 92 ? -42.763 -6.508 30.350 1.00 72.06 92 GLY A O 1
ATOM 769 N N . GLY A 1 93 ? -41.352 -7.960 31.300 1.00 79.44 93 GLY A N 1
ATOM 770 C CA . GLY A 1 93 ? -40.238 -7.031 31.479 1.00 79.44 93 GLY A CA 1
ATOM 771 C C . GLY A 1 93 ? -40.330 -6.161 32.733 1.00 79.44 93 GLY A C 1
ATOM 772 O O . GLY A 1 93 ? -40.986 -6.494 33.716 1.00 79.44 93 GLY A O 1
ATOM 773 N N . HIS A 1 94 ? -39.613 -5.034 32.722 1.00 77.56 94 HIS A N 1
ATOM 774 C CA . HIS A 1 94 ? -39.481 -4.149 33.888 1.00 77.56 94 HIS A CA 1
ATOM 775 C C . HIS A 1 94 ? -40.756 -3.368 34.234 1.00 77.56 94 HIS A C 1
ATOM 777 O O . HIS A 1 94 ? -40.802 -2.752 35.296 1.00 77.56 94 HIS A O 1
ATOM 783 N N . THR A 1 95 ? -41.768 -3.388 33.364 1.00 77.12 95 THR A N 1
ATOM 784 C CA . THR A 1 95 ? -43.043 -2.691 33.568 1.00 77.12 95 THR A CA 1
ATOM 785 C C . THR A 1 95 ? -44.209 -3.635 33.857 1.00 77.12 95 THR A C 1
ATOM 787 O O . THR A 1 95 ? -45.322 -3.152 34.035 1.00 77.12 95 THR A O 1
ATOM 790 N N . GLY A 1 96 ? -43.993 -4.955 33.927 1.00 75.31 96 GLY A N 1
ATOM 791 C CA . GLY A 1 96 ? -45.061 -5.910 34.256 1.00 75.31 96 GLY A CA 1
ATOM 792 C C . GLY A 1 96 ? -46.153 -6.017 33.181 1.00 75.31 96 GLY A C 1
ATOM 793 O O . GLY A 1 96 ? -47.285 -6.377 33.490 1.00 75.31 96 GLY A O 1
ATOM 794 N N . GLY A 1 97 ? -45.858 -5.610 31.940 1.00 77.31 97 GLY A N 1
ATOM 795 C CA . GLY A 1 97 ? -46.844 -5.509 30.857 1.00 77.31 97 GLY A CA 1
ATOM 796 C C . GLY A 1 97 ? -47.683 -4.223 30.849 1.00 77.31 97 GLY A C 1
ATOM 797 O O . GLY A 1 97 ? -48.537 -4.077 29.978 1.00 77.31 97 GLY A O 1
ATOM 798 N N . TRP A 1 98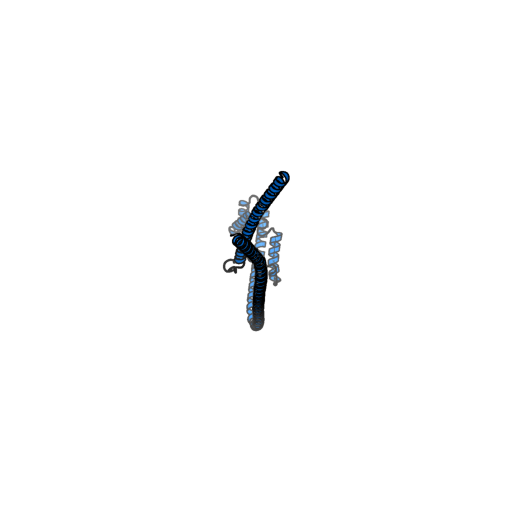 ? -47.442 -3.279 31.768 1.00 82.06 98 TRP A N 1
ATOM 799 C CA . TRP A 1 98 ? -48.063 -1.948 31.739 1.00 82.06 98 TRP A CA 1
ATOM 800 C C . TRP A 1 98 ? -47.317 -1.011 30.782 1.00 82.06 98 TRP A C 1
ATOM 802 O O . TRP A 1 98 ? -46.114 -1.184 30.540 1.00 82.06 98 TRP A O 1
ATOM 812 N N . SER A 1 99 ? -48.020 0.005 30.265 1.00 82.06 99 SER A N 1
ATOM 813 C CA . SER A 1 99 ? -47.377 1.084 29.513 1.00 82.06 99 SER A CA 1
ATOM 814 C C . SER A 1 99 ? -46.378 1.826 30.410 1.00 82.06 99 SER A C 1
ATOM 816 O O . SER A 1 99 ? -46.530 1.880 31.634 1.00 82.06 99 SER A O 1
ATOM 818 N N . GLU A 1 100 ? -45.325 2.389 29.819 1.00 81.44 100 GLU A N 1
ATOM 819 C CA . GLU A 1 100 ? -44.300 3.110 30.580 1.00 81.44 100 GLU A CA 1
ATOM 820 C C . GLU A 1 100 ? -44.893 4.319 31.327 1.00 81.44 100 GLU A C 1
ATOM 822 O O . GLU A 1 100 ? -44.533 4.586 32.474 1.00 81.44 100 GLU A O 1
ATOM 827 N N . GLU A 1 101 ? -45.867 4.998 30.719 1.00 81.19 101 GLU A N 1
ATOM 828 C CA . GLU A 1 101 ? -46.575 6.133 31.312 1.00 81.19 101 GLU A CA 1
ATOM 829 C C . GLU A 1 101 ? -47.411 5.711 32.530 1.00 81.19 101 GLU A C 1
ATOM 831 O O . GLU A 1 101 ? -47.293 6.319 33.604 1.00 81.19 101 GLU A O 1
ATOM 836 N N . ASP A 1 102 ? -48.176 4.623 32.405 1.00 80.62 102 ASP A N 1
ATOM 837 C CA . ASP A 1 102 ? -49.022 4.098 33.482 1.00 80.62 102 ASP A CA 1
ATOM 838 C C . ASP A 1 102 ? -48.177 3.542 34.632 1.00 80.62 102 ASP A C 1
ATOM 840 O O . ASP A 1 102 ? -48.455 3.793 35.808 1.00 80.62 102 ASP A O 1
ATOM 844 N N . HIS A 1 103 ? -47.082 2.849 34.310 1.00 83.62 103 HIS A N 1
ATOM 845 C CA . HIS A 1 103 ? -46.142 2.339 35.303 1.00 83.62 103 HIS A CA 1
ATOM 846 C C . HIS A 1 103 ? -45.480 3.482 36.094 1.00 83.62 103 HIS A C 1
ATOM 848 O O . HIS A 1 103 ? -45.384 3.430 37.325 1.00 83.62 103 HIS A O 1
ATOM 854 N N . LEU A 1 104 ? -45.070 4.565 35.426 1.00 82.94 104 LEU A N 1
ATOM 855 C CA . LEU A 1 104 ? -44.504 5.744 36.091 1.00 82.94 104 LEU A CA 1
ATOM 856 C C . LEU A 1 104 ? -45.525 6.468 36.978 1.00 82.94 104 LEU A C 1
ATOM 858 O O . LEU A 1 104 ? -45.159 6.993 38.039 1.00 82.94 104 LEU A O 1
ATOM 862 N N . LEU A 1 105 ? -46.790 6.524 36.561 1.00 81.06 105 LEU A N 1
ATOM 863 C CA . LEU A 1 105 ? -47.864 7.109 37.360 1.00 81.06 105 LEU A CA 1
ATOM 864 C C . LEU A 1 105 ? -48.157 6.255 38.603 1.00 81.06 105 LEU A C 1
ATOM 866 O O . LEU A 1 105 ? -48.226 6.800 39.709 1.00 81.06 105 LEU A O 1
ATOM 870 N N . PHE A 1 106 ? -48.206 4.930 38.452 1.00 82.38 106 PHE A N 1
ATOM 871 C CA . PHE A 1 106 ? -48.318 3.969 39.552 1.00 82.38 106 PHE A CA 1
ATOM 872 C C . PHE A 1 106 ? -47.206 4.159 40.600 1.00 82.38 106 PHE A C 1
ATOM 874 O O . PHE A 1 106 ? -47.493 4.321 41.790 1.00 82.38 106 PHE A O 1
ATOM 881 N N . LEU A 1 107 ? -45.942 4.258 40.170 1.00 81.38 107 LEU A N 1
ATOM 882 C CA . LEU A 1 107 ? -44.804 4.498 41.070 1.00 81.38 107 LEU A CA 1
ATOM 883 C C . LEU A 1 107 ? -44.920 5.827 41.828 1.00 81.38 107 LEU A C 1
ATOM 885 O O . LEU A 1 107 ? -44.630 5.898 43.028 1.00 81.38 107 LEU A O 1
ATOM 889 N N . ARG A 1 108 ? -45.359 6.895 41.148 1.00 81.25 108 ARG A N 1
ATOM 890 C CA . ARG A 1 108 ? -45.577 8.206 41.779 1.00 81.25 108 ARG A CA 1
ATOM 891 C C . ARG A 1 108 ? -46.680 8.153 42.829 1.00 81.25 108 ARG A C 1
ATOM 893 O O . ARG A 1 108 ? -46.513 8.749 43.894 1.00 81.25 108 ARG A O 1
ATOM 900 N N . LEU A 1 109 ? -47.787 7.470 42.545 1.00 77.69 109 LEU A N 1
ATOM 901 C CA . LEU A 1 109 ? -48.898 7.317 43.486 1.00 77.69 109 LEU A CA 1
ATOM 902 C C . LEU A 1 109 ? -48.475 6.486 44.698 1.00 77.69 109 LEU A C 1
ATOM 904 O O . LEU A 1 109 ? -48.685 6.929 45.826 1.00 77.69 109 LEU A O 1
ATOM 908 N N . ARG A 1 110 ? -47.757 5.379 44.481 1.00 77.31 110 ARG A N 1
ATOM 909 C CA . ARG A 1 110 ? -47.233 4.516 45.548 1.00 77.31 110 ARG A CA 1
ATOM 910 C C . ARG A 1 110 ? -46.280 5.251 46.487 1.00 77.31 110 ARG A C 1
ATOM 912 O O . ARG A 1 110 ? -46.397 5.135 47.702 1.00 77.31 110 ARG A O 1
ATOM 919 N N . ASN A 1 111 ? -45.365 6.053 45.943 1.00 75.44 111 ASN A N 1
ATOM 920 C CA . ASN A 1 111 ? -44.444 6.856 46.756 1.00 75.44 111 ASN A CA 1
ATOM 921 C C . ASN A 1 111 ? -45.164 7.942 47.577 1.00 75.44 111 ASN A C 1
ATOM 923 O O . ASN A 1 111 ? -44.676 8.331 48.639 1.00 75.44 111 ASN A O 1
ATOM 927 N N . LYS A 1 112 ? -46.322 8.427 47.107 1.00 75.56 112 LYS A N 1
ATOM 928 C CA . LYS A 1 112 ? -47.153 9.411 47.821 1.00 75.56 112 LYS A CA 1
ATOM 929 C C . LYS A 1 112 ? -48.037 8.768 48.895 1.00 75.56 112 LYS A C 1
ATOM 931 O O . LYS A 1 112 ? -48.270 9.385 49.933 1.00 75.56 112 LYS A O 1
ATOM 936 N N . SER A 1 113 ? -48.512 7.543 48.685 1.00 66.69 113 SER A N 1
ATOM 937 C CA . SER A 1 113 ? -49.392 6.832 49.617 1.00 66.69 113 SER A CA 1
ATOM 938 C C . SER A 1 113 ? -48.617 5.821 50.466 1.00 66.69 113 SER A C 1
ATOM 940 O O . SER A 1 113 ? -48.364 4.696 50.046 1.00 66.69 113 SER A O 1
ATOM 942 N N . LYS A 1 114 ? -48.297 6.174 51.715 1.00 58.78 114 LYS A N 1
ATOM 943 C CA . LYS A 1 114 ? -47.674 5.240 52.678 1.00 58.78 114 LYS A CA 1
ATOM 944 C C . LYS A 1 114 ? -48.636 4.168 53.237 1.00 58.78 114 LYS A C 1
ATOM 946 O O . LYS A 1 114 ? -48.233 3.395 54.099 1.00 58.78 114 LYS A O 1
ATOM 951 N N . GLY A 1 115 ? -49.895 4.112 52.785 1.00 59.19 115 GLY A N 1
ATOM 952 C CA . GLY A 1 115 ? -50.915 3.175 53.274 1.00 59.19 115 GLY A CA 1
ATOM 953 C C . GLY A 1 115 ? -51.762 2.562 52.153 1.00 59.19 115 GLY A C 1
ATOM 954 O O . GLY A 1 115 ? -52.126 3.247 51.200 1.00 59.19 115 GLY A O 1
ATOM 955 N N . LYS A 1 116 ? -52.108 1.271 52.288 1.00 59.88 116 LYS A N 1
ATOM 956 C CA . LYS A 1 116 ? -52.829 0.476 51.268 1.00 59.88 116 LYS A CA 1
ATOM 957 C C . LYS A 1 116 ? -54.225 1.019 50.921 1.00 59.88 116 LYS A C 1
ATOM 959 O O . LYS A 1 116 ? -54.648 0.928 49.776 1.00 59.88 116 LYS A O 1
ATOM 964 N N . ILE A 1 117 ? -54.932 1.601 51.894 1.00 58.22 117 ILE A N 1
ATOM 965 C CA . ILE A 1 117 ? -56.326 2.049 51.722 1.00 58.22 117 ILE A CA 1
ATOM 966 C C . ILE A 1 117 ? -56.401 3.336 50.886 1.00 58.22 117 ILE A C 1
ATOM 968 O O . ILE A 1 117 ? -57.243 3.444 50.001 1.00 58.22 117 ILE A O 1
ATOM 972 N N . THR A 1 118 ? -55.487 4.288 51.109 1.00 65.06 118 THR A N 1
ATOM 973 C CA . THR A 1 118 ? -55.421 5.533 50.322 1.00 65.06 118 THR A CA 1
ATOM 974 C C . THR A 1 118 ? -54.843 5.304 48.926 1.00 65.06 118 THR A C 1
ATOM 976 O O . THR A 1 118 ? -55.189 6.016 47.987 1.00 65.06 118 THR A O 1
ATOM 979 N N . PHE A 1 119 ? -53.998 4.284 48.771 1.00 71.81 119 PHE A N 1
ATOM 980 C CA . PHE A 1 119 ? -53.405 3.901 47.493 1.00 71.81 119 PHE A CA 1
ATOM 981 C C . PHE A 1 119 ? -54.444 3.402 46.482 1.00 71.81 119 PHE A C 1
ATOM 983 O O . PHE A 1 119 ? -54.484 3.899 45.360 1.00 71.81 119 PHE A O 1
ATOM 990 N N . LEU A 1 120 ? -55.336 2.490 46.887 1.00 67.94 120 LEU A N 1
ATOM 991 C CA . LEU A 1 120 ? -56.366 1.945 45.992 1.00 67.94 120 LEU A CA 1
ATOM 992 C C . LEU A 1 120 ? -57.385 3.006 45.554 1.00 67.94 120 LEU A C 1
ATOM 994 O O . LEU A 1 120 ? -57.800 3.015 44.396 1.00 67.94 120 LEU A O 1
ATOM 998 N N . SER A 1 121 ? -57.753 3.939 46.441 1.00 68.38 121 SER A N 1
ATOM 999 C CA . SER A 1 121 ? -58.643 5.048 46.070 1.00 68.38 121 SER A CA 1
ATOM 1000 C C . SER A 1 121 ? -57.989 6.014 45.079 1.00 68.38 121 SER A C 1
ATOM 1002 O O . SER A 1 121 ? -58.648 6.472 44.150 1.00 68.38 121 SER A O 1
ATOM 1004 N N . LEU A 1 122 ? -56.692 6.297 45.249 1.00 70.81 122 LEU A N 1
ATOM 1005 C CA . LEU A 1 122 ? -55.926 7.172 44.355 1.00 70.81 122 LEU A CA 1
ATOM 1006 C C . LEU A 1 122 ? -55.697 6.527 42.983 1.00 70.81 122 LEU A C 1
ATOM 1008 O O . LEU A 1 122 ? -55.829 7.196 41.962 1.00 70.81 122 LEU A O 1
ATOM 1012 N N . LEU A 1 123 ? -55.398 5.229 42.946 1.00 73.38 123 LEU A N 1
ATOM 1013 C CA . LEU A 1 123 ? -55.241 4.489 41.696 1.00 73.38 123 LEU A CA 1
ATOM 1014 C C . LEU A 1 123 ? -56.544 4.458 40.894 1.00 73.38 123 LEU A C 1
ATOM 1016 O O . LEU A 1 123 ? -56.525 4.757 39.704 1.00 73.38 123 LEU A O 1
ATOM 1020 N N . ARG A 1 124 ? -57.684 4.202 41.548 1.00 71.19 124 ARG A N 1
ATOM 1021 C CA . ARG A 1 124 ? -59.002 4.208 40.893 1.00 71.19 124 ARG A CA 1
ATOM 1022 C C . ARG A 1 124 ? -59.379 5.576 40.314 1.00 71.19 124 ARG A C 1
ATOM 1024 O O . ARG A 1 124 ? -60.088 5.640 39.318 1.00 71.19 124 ARG A O 1
ATOM 1031 N N . GLN A 1 125 ? -58.917 6.665 40.927 1.00 71.81 125 GLN A N 1
ATOM 1032 C CA . GLN A 1 125 ? -59.144 8.021 40.423 1.00 71.81 125 GLN A CA 1
ATOM 1033 C C . GLN A 1 125 ? -58.296 8.337 39.180 1.00 71.81 125 GLN A C 1
ATOM 1035 O O . GLN A 1 125 ? -58.734 9.099 38.322 1.00 71.81 125 GLN A O 1
ATOM 1040 N N . HIS A 1 126 ? -57.087 7.777 39.093 1.00 70.62 126 HIS A N 1
ATOM 1041 C CA . HIS A 1 126 ? -56.139 8.049 38.011 1.00 70.62 126 HIS A CA 1
ATOM 1042 C C . HIS A 1 126 ? -56.228 7.067 36.839 1.00 70.62 126 HIS A C 1
ATOM 1044 O O . HIS A 1 126 ? -55.872 7.442 35.726 1.00 70.62 126 HIS A O 1
ATOM 1050 N N . PHE A 1 127 ? -56.736 5.858 37.072 1.00 73.06 127 PHE A N 1
ATOM 1051 C CA . PHE A 1 127 ? -56.944 4.842 36.046 1.00 73.06 127 PHE A CA 1
ATOM 1052 C C . PHE A 1 127 ? -58.418 4.402 36.032 1.00 73.06 127 PHE A C 1
ATOM 1054 O O . PHE A 1 127 ? -58.762 3.388 36.643 1.00 73.06 127 PHE A O 1
ATOM 1061 N N . PRO A 1 128 ? -59.310 5.156 35.365 1.00 70.12 128 PRO A N 1
ATOM 1062 C CA . PRO A 1 128 ? -60.714 4.766 35.224 1.00 70.12 128 PRO A CA 1
ATOM 1063 C C . PRO A 1 128 ? -60.897 3.551 34.299 1.00 70.12 128 PRO A C 1
ATOM 1065 O O . PRO A 1 128 ? -61.877 2.823 34.444 1.00 70.12 128 PRO A O 1
ATOM 1068 N N . ASP A 1 129 ? -59.939 3.316 33.396 1.00 71.25 129 ASP A N 1
ATOM 1069 C CA . ASP A 1 129 ? -59.986 2.264 32.372 1.00 71.25 129 ASP A CA 1
ATOM 1070 C C . ASP A 1 129 ? -59.393 0.922 32.841 1.00 71.25 129 ASP A C 1
ATOM 1072 O O . ASP A 1 129 ? -59.541 -0.099 32.171 1.00 71.25 129 ASP A O 1
ATOM 1076 N N . ILE A 1 130 ? -58.725 0.899 34.002 1.00 73.62 130 ILE A N 1
ATOM 1077 C CA . ILE A 1 130 ? -58.078 -0.296 34.557 1.00 73.62 130 ILE A CA 1
ATOM 1078 C C . ILE A 1 130 ? -58.916 -0.818 35.728 1.00 73.62 130 ILE A C 1
ATOM 1080 O O . ILE A 1 130 ? -59.273 -0.075 36.640 1.00 73.62 130 ILE A O 1
ATOM 1084 N N . SER A 1 131 ? -59.230 -2.117 35.724 1.00 77.44 131 SER A N 1
ATOM 1085 C CA . SER A 1 131 ? -59.979 -2.746 36.819 1.00 77.44 131 SER A CA 1
ATOM 1086 C C . SER A 1 131 ? -59.195 -2.704 38.138 1.00 77.44 131 SER A C 1
ATOM 1088 O O . SER A 1 131 ? -57.974 -2.867 38.154 1.00 77.44 131 SER A O 1
ATOM 1090 N N . ALA A 1 132 ? -59.905 -2.563 39.261 1.00 72.62 132 ALA A N 1
ATOM 1091 C CA . ALA A 1 132 ? -59.314 -2.612 40.600 1.00 72.62 132 ALA A CA 1
ATOM 1092 C C . ALA A 1 132 ? -58.538 -3.921 40.852 1.00 72.62 132 ALA A C 1
ATOM 1094 O O . ALA A 1 132 ? -57.500 -3.904 41.512 1.00 72.62 132 ALA A O 1
ATOM 1095 N N . ASP A 1 133 ? -58.991 -5.032 40.264 1.00 74.69 133 ASP A N 1
ATOM 1096 C CA . ASP A 1 133 ? -58.312 -6.328 40.361 1.00 74.69 133 ASP A CA 1
ATOM 1097 C C . ASP A 1 133 ? -56.966 -6.323 39.619 1.00 74.69 133 ASP A C 1
ATOM 1099 O O . ASP A 1 133 ? -55.970 -6.835 40.126 1.00 74.69 133 ASP A O 1
ATOM 1103 N N . ALA A 1 134 ? -56.895 -5.668 38.454 1.00 79.25 134 ALA A N 1
ATOM 1104 C CA . ALA A 1 134 ? -55.656 -5.532 37.688 1.00 79.25 134 ALA A CA 1
ATOM 1105 C C . ALA A 1 134 ? -54.623 -4.652 38.416 1.00 79.25 134 ALA A C 1
ATOM 1107 O O . ALA A 1 134 ? -53.424 -4.921 38.358 1.00 79.25 134 ALA A O 1
ATOM 1108 N N . MET A 1 135 ? -55.079 -3.639 39.159 1.00 78.25 135 MET A N 1
ATOM 1109 C CA . MET A 1 135 ? -54.207 -2.814 40.004 1.00 78.25 135 MET A CA 1
ATOM 1110 C C . MET A 1 135 ? -53.630 -3.596 41.188 1.00 78.25 135 MET A C 1
ATOM 1112 O O . MET A 1 135 ? -52.464 -3.412 41.535 1.00 78.25 135 MET A O 1
ATOM 1116 N N . LEU A 1 136 ? -54.433 -4.465 41.812 1.00 79.19 136 LEU A N 1
ATOM 1117 C CA . LEU A 1 136 ? -53.982 -5.321 42.912 1.00 79.19 136 LEU A CA 1
ATOM 1118 C C . LEU A 1 136 ? -52.955 -6.352 42.439 1.00 79.19 136 LEU A C 1
ATOM 1120 O O . LEU A 1 136 ? -51.926 -6.512 43.093 1.00 79.19 136 LEU A O 1
ATOM 1124 N N . LEU A 1 137 ? -53.198 -6.980 41.285 1.00 82.00 137 LEU A N 1
ATOM 1125 C CA . LEU A 1 137 ? -52.242 -7.891 40.649 1.00 82.00 137 LEU A CA 1
ATOM 1126 C C . LEU A 1 137 ? -50.915 -7.189 40.341 1.00 82.00 137 LEU A C 1
ATOM 1128 O O . LEU A 1 137 ? -49.848 -7.748 40.588 1.00 82.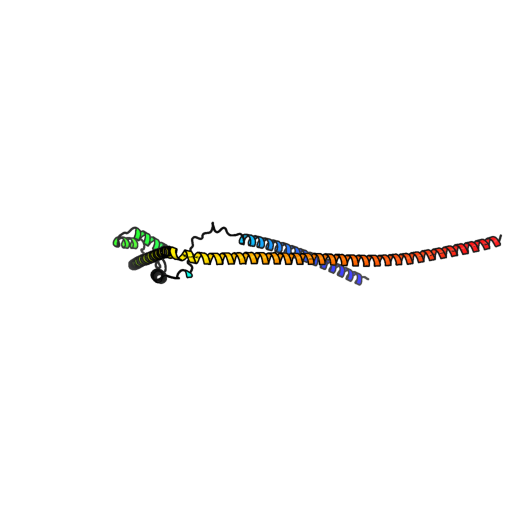00 137 LEU A O 1
ATOM 1132 N N . HIS A 1 138 ? -50.967 -5.944 39.860 1.00 83.31 138 HIS A N 1
ATOM 1133 C CA . HIS A 1 138 ? -49.759 -5.164 39.585 1.00 83.31 138 HIS A CA 1
ATOM 1134 C C . HIS A 1 138 ? -49.016 -4.737 40.857 1.00 83.31 138 HIS A C 1
ATOM 1136 O O . HIS A 1 138 ? -47.788 -4.718 40.874 1.00 83.31 138 HIS A O 1
ATOM 1142 N N . GLU A 1 139 ? -49.725 -4.442 41.951 1.00 82.94 139 GLU A N 1
ATOM 1143 C CA . GLU A 1 139 ? -49.096 -4.183 43.255 1.00 82.94 139 GLU A CA 1
ATOM 1144 C C . GLU A 1 139 ? -48.429 -5.440 43.824 1.00 82.94 139 GLU A C 1
ATOM 1146 O O . GLU A 1 139 ? -47.315 -5.356 44.344 1.00 82.94 139 GLU A O 1
ATOM 1151 N N . GLU A 1 140 ? -49.064 -6.607 43.703 1.00 82.50 140 GLU A N 1
ATOM 1152 C CA . GLU A 1 140 ? -48.464 -7.881 44.105 1.00 82.50 140 GLU A CA 1
ATOM 1153 C C . GLU A 1 140 ? -47.215 -8.190 43.269 1.00 82.50 140 GLU A C 1
ATOM 1155 O O . GLU A 1 140 ? -46.150 -8.475 43.825 1.00 82.50 140 GLU A O 1
ATOM 1160 N N . TRP A 1 141 ? -47.306 -8.029 41.946 1.00 86.19 141 TRP A N 1
ATOM 1161 C CA . TRP A 1 141 ? -46.165 -8.141 41.041 1.00 86.19 141 TRP A CA 1
ATOM 1162 C C . TRP A 1 141 ? -45.042 -7.169 41.424 1.00 86.19 141 TRP A C 1
ATOM 1164 O O . TRP A 1 141 ? -43.883 -7.573 41.511 1.00 86.19 141 TRP A O 1
ATOM 1174 N N . TYR A 1 142 ? -45.360 -5.907 41.721 1.00 83.25 142 TYR A N 1
ATOM 1175 C CA . TYR A 1 142 ? -44.362 -4.901 42.084 1.00 83.25 142 TYR A CA 1
ATOM 1176 C C . TYR A 1 142 ? -43.668 -5.224 43.416 1.00 83.25 142 TYR A C 1
ATOM 1178 O O . TYR A 1 142 ? -42.461 -5.014 43.564 1.00 83.25 142 TYR A O 1
ATOM 1186 N N . GLN A 1 143 ? -44.398 -5.777 44.389 1.00 82.81 143 GLN A N 1
ATOM 1187 C CA . GLN A 1 143 ? -43.814 -6.255 45.647 1.00 82.81 143 GLN A CA 1
ATOM 1188 C C . GLN A 1 143 ? -42.864 -7.436 45.424 1.00 82.81 143 GLN A C 1
ATOM 1190 O O . GLN A 1 143 ? -41.772 -7.464 46.000 1.00 82.81 143 GLN A O 1
ATOM 1195 N N . GLN A 1 144 ? -43.244 -8.385 44.564 1.00 83.00 144 GLN A N 1
ATOM 1196 C CA . GLN A 1 144 ? -42.377 -9.500 44.175 1.00 83.00 144 GLN A CA 1
ATOM 1197 C C . GLN A 1 144 ? -41.141 -9.008 43.404 1.00 83.00 144 GLN A C 1
ATOM 1199 O O . GLN A 1 144 ? -40.022 -9.439 43.691 1.00 83.00 144 GLN A O 1
ATOM 1204 N N . TYR A 1 145 ? -41.319 -8.044 42.499 1.00 84.25 145 TYR A N 1
ATOM 1205 C CA . TYR A 1 145 ? -40.250 -7.409 41.735 1.00 84.25 145 TYR A CA 1
ATOM 1206 C C . TYR A 1 145 ? -39.212 -6.733 42.640 1.00 84.25 145 TYR A C 1
ATOM 1208 O O . TYR A 1 145 ? -38.012 -6.963 42.476 1.00 84.25 145 TYR A O 1
ATOM 1216 N N . GLU A 1 146 ? -39.645 -5.932 43.618 1.00 82.88 146 GLU A N 1
ATOM 1217 C CA . GLU A 1 146 ? -38.729 -5.261 44.549 1.00 82.88 146 GLU A CA 1
ATOM 1218 C C . GLU A 1 146 ? -37.986 -6.258 45.450 1.00 82.88 146 GLU A C 1
ATOM 1220 O O . GLU A 1 146 ? -36.778 -6.110 45.630 1.00 82.88 146 GLU A O 1
ATOM 1225 N N . ASN A 1 147 ? -38.644 -7.322 45.927 1.00 83.62 147 ASN A N 1
ATOM 1226 C CA . ASN A 1 147 ? -37.990 -8.381 46.707 1.00 83.62 147 ASN A CA 1
ATOM 1227 C C . ASN A 1 147 ? -36.893 -9.091 45.893 1.00 83.62 147 ASN A C 1
ATOM 1229 O O . ASN A 1 147 ? -35.753 -9.221 46.341 1.00 83.62 147 ASN A O 1
ATOM 1233 N N . LEU A 1 148 ? -37.199 -9.498 44.658 1.00 83.62 148 LEU A N 1
ATOM 1234 C CA . LEU A 1 148 ? -36.224 -10.164 43.790 1.00 83.62 148 LEU A CA 1
ATOM 1235 C C . LEU A 1 148 ? -35.071 -9.231 43.387 1.00 83.62 148 LEU A C 1
ATOM 1237 O O . LEU A 1 148 ? -33.917 -9.656 43.332 1.00 83.62 148 LEU A O 1
ATOM 1241 N N . LYS A 1 149 ? -35.352 -7.946 43.161 1.00 82.25 149 LYS A N 1
ATOM 1242 C CA . LYS A 1 149 ? -34.341 -6.917 42.879 1.00 82.25 149 LYS A CA 1
ATOM 1243 C C . LYS A 1 149 ? -33.443 -6.636 44.087 1.00 82.25 149 LYS A C 1
ATOM 1245 O O . LYS A 1 149 ? -32.254 -6.357 43.914 1.00 82.25 149 LYS A O 1
ATOM 1250 N N . GLU A 1 150 ? -33.985 -6.693 45.300 1.00 84.12 150 GLU A N 1
ATOM 1251 C CA . GLU A 1 150 ? -33.214 -6.581 46.540 1.00 84.12 150 GLU A CA 1
ATOM 1252 C C . GLU A 1 150 ? -32.306 -7.798 46.730 1.00 84.12 150 GLU A C 1
ATOM 1254 O O . GLU A 1 150 ? -31.093 -7.621 46.848 1.00 84.12 150 GLU A O 1
ATOM 1259 N N . LYS A 1 151 ? -32.837 -9.019 46.583 1.00 81.31 151 LYS A N 1
ATOM 1260 C CA . LYS A 1 151 ? -32.044 -10.263 46.589 1.00 81.31 151 LYS A CA 1
ATOM 1261 C C . LYS A 1 151 ? -30.935 -10.257 45.538 1.00 81.31 151 LYS A C 1
ATOM 1263 O O . LYS A 1 151 ? -29.799 -10.625 45.828 1.00 81.31 151 LYS A O 1
ATOM 1268 N N . GLN A 1 152 ? -31.222 -9.772 44.328 1.00 82.12 152 GLN A N 1
ATOM 1269 C CA . GLN A 1 152 ? -30.215 -9.603 43.280 1.00 82.12 152 GLN A CA 1
ATOM 1270 C C . GLN A 1 152 ? -29.099 -8.638 43.718 1.00 82.12 152 GLN A C 1
ATOM 1272 O O . GLN A 1 152 ? -27.912 -8.890 43.491 1.00 82.12 152 GLN A O 1
ATOM 1277 N N . ARG A 1 153 ? -29.463 -7.518 44.350 1.00 83.62 153 ARG A N 1
ATOM 1278 C CA . ARG A 1 153 ? -28.511 -6.513 44.838 1.00 83.62 153 ARG A CA 1
ATOM 1279 C C . ARG A 1 153 ? -27.644 -7.059 45.969 1.00 83.62 153 ARG A C 1
ATOM 1281 O O . ARG A 1 153 ? -26.439 -6.797 45.966 1.00 83.62 153 ARG A O 1
ATOM 1288 N N . GLU A 1 154 ? -28.235 -7.799 46.901 1.00 83.19 154 GLU A N 1
ATOM 1289 C CA . GLU A 1 154 ? -27.535 -8.472 47.997 1.00 83.19 154 GLU A CA 1
ATOM 1290 C C . GLU A 1 154 ? -26.565 -9.522 47.465 1.00 83.19 154 GLU A C 1
ATOM 1292 O O . GLU A 1 154 ? -25.375 -9.442 47.759 1.00 83.19 154 GLU A O 1
ATOM 1297 N N . ALA A 1 155 ? -27.007 -10.387 46.552 1.00 79.31 155 ALA A N 1
ATOM 1298 C CA . ALA A 1 155 ? -26.148 -11.374 45.907 1.00 79.31 155 ALA A CA 1
ATOM 1299 C C . ALA A 1 155 ? -24.934 -10.718 45.217 1.00 79.31 155 ALA A C 1
ATOM 1301 O O . ALA A 1 155 ? -23.791 -11.155 45.383 1.00 79.31 155 ALA A O 1
ATOM 1302 N N . ILE A 1 156 ? -25.141 -9.616 44.482 1.00 77.94 156 ILE A N 1
ATOM 1303 C CA . ILE A 1 156 ? -24.047 -8.860 43.844 1.00 77.94 156 ILE A CA 1
ATOM 1304 C C . ILE A 1 156 ? -23.111 -8.232 44.888 1.00 77.94 156 ILE A C 1
ATOM 1306 O O . ILE A 1 156 ? -21.896 -8.163 44.665 1.00 77.94 156 ILE A O 1
ATOM 1310 N N . LYS A 1 157 ? -23.648 -7.736 46.007 1.00 82.62 157 LYS A N 1
ATOM 1311 C CA . LYS A 1 157 ? -22.868 -7.142 47.101 1.00 82.62 157 LYS A CA 1
ATOM 1312 C C . LYS A 1 157 ? -22.012 -8.200 47.798 1.00 82.62 157 LYS A C 1
ATOM 1314 O O . LYS A 1 157 ? -20.814 -7.970 47.970 1.00 82.62 157 LYS A O 1
ATOM 1319 N N . ASP A 1 158 ? -22.587 -9.354 48.101 1.00 80.56 158 ASP A N 1
ATOM 1320 C CA . ASP A 1 158 ? -21.901 -10.484 48.724 1.00 80.56 158 ASP A CA 1
ATOM 1321 C C . ASP A 1 158 ? -20.820 -11.035 47.801 1.00 80.56 158 ASP A C 1
ATOM 1323 O O . ASP A 1 158 ? -19.674 -11.194 48.213 1.00 80.56 158 ASP A O 1
ATOM 1327 N N . TRP A 1 159 ? -21.119 -11.189 46.508 1.00 74.75 159 TRP A N 1
ATOM 1328 C CA . TRP A 1 159 ? -20.124 -11.578 45.509 1.00 74.75 159 TRP A CA 1
ATOM 1329 C C . TRP A 1 159 ? -18.939 -10.602 45.446 1.00 74.75 159 TRP A C 1
ATOM 1331 O O . TRP A 1 159 ? -17.779 -11.029 45.394 1.00 74.75 159 TRP A O 1
ATOM 1341 N N . LYS A 1 160 ? -19.199 -9.287 45.497 1.00 76.25 160 LYS A N 1
ATOM 1342 C CA . LYS A 1 160 ? -18.132 -8.275 45.572 1.00 76.25 160 LYS A CA 1
ATOM 1343 C C . LYS A 1 160 ? -17.318 -8.415 46.858 1.00 76.25 160 LYS A C 1
ATOM 1345 O O . LYS A 1 160 ? -16.091 -8.347 46.793 1.00 76.25 160 LYS A O 1
ATOM 1350 N N . ALA A 1 161 ? -17.971 -8.642 47.996 1.00 76.62 161 ALA A N 1
ATOM 1351 C CA . ALA A 1 161 ? -17.301 -8.837 49.278 1.00 76.62 161 ALA A CA 1
ATOM 1352 C C . ALA A 1 161 ? -16.408 -10.091 49.263 1.00 76.62 161 ALA A C 1
ATOM 1354 O O . ALA A 1 161 ? -15.225 -10.002 49.594 1.00 76.62 161 ALA A O 1
ATOM 1355 N N . THR A 1 162 ? -16.905 -11.229 48.767 1.00 68.50 162 THR A N 1
ATOM 1356 C CA . THR A 1 162 ? -16.123 -12.469 48.618 1.00 68.50 162 THR A CA 1
ATOM 1357 C C . THR A 1 162 ? -14.935 -12.284 47.669 1.00 68.50 162 THR A C 1
ATOM 1359 O O . THR A 1 162 ? -13.834 -12.766 47.941 1.00 68.50 162 THR A O 1
ATOM 1362 N N . LYS A 1 163 ? -15.105 -11.528 46.574 1.00 67.44 163 LYS A N 1
ATOM 1363 C CA . LYS A 1 163 ? -14.004 -11.168 45.664 1.00 67.44 163 LYS A CA 1
ATOM 1364 C C . LYS A 1 163 ? -12.913 -10.348 46.358 1.00 67.44 163 LYS A C 1
ATOM 1366 O O . LYS A 1 163 ? -11.733 -10.605 46.117 1.00 67.44 163 LYS A O 1
ATOM 1371 N N . MET A 1 164 ? -13.275 -9.390 47.211 1.00 59.66 164 MET A N 1
ATOM 1372 C CA . MET A 1 164 ? -12.299 -8.578 47.948 1.00 59.66 164 MET A CA 1
ATOM 1373 C C . MET A 1 164 ? -11.568 -9.386 49.029 1.00 59.66 164 MET A C 1
ATOM 1375 O O . MET A 1 164 ? -10.348 -9.271 49.144 1.00 59.66 164 MET A O 1
ATOM 1379 N N . VAL A 1 165 ? -12.271 -10.267 49.747 1.00 59.75 165 VAL A N 1
ATOM 1380 C CA . VAL A 1 165 ? -11.673 -11.148 50.769 1.00 59.75 165 VAL A CA 1
ATOM 1381 C C . VAL A 1 165 ? -10.684 -12.143 50.146 1.00 59.75 165 VAL A C 1
ATOM 1383 O O . VAL A 1 165 ? -9.552 -12.260 50.618 1.00 59.75 165 VAL A O 1
ATOM 1386 N N . ASN A 1 166 ? -11.039 -12.766 49.016 1.00 55.09 166 ASN A N 1
ATOM 1387 C CA . ASN A 1 166 ? -10.135 -13.667 48.286 1.00 55.09 166 ASN A CA 1
ATOM 1388 C C . ASN A 1 166 ? -8.907 -12.947 47.701 1.00 55.09 166 ASN A C 1
ATOM 1390 O O . ASN A 1 166 ? -7.848 -13.552 47.553 1.00 55.09 166 ASN A O 1
ATOM 1394 N N . THR A 1 167 ? -9.018 -11.649 47.404 1.00 47.72 167 THR A N 1
ATOM 1395 C CA . THR A 1 167 ? -7.883 -10.835 46.938 1.00 47.72 167 THR A CA 1
ATOM 1396 C C . THR A 1 167 ? -6.898 -10.523 48.075 1.00 47.72 167 THR A C 1
ATOM 1398 O O . THR A 1 167 ? -5.698 -10.430 47.830 1.00 47.72 167 THR A O 1
ATOM 1401 N N . CYS A 1 168 ? -7.369 -10.412 49.323 1.00 44.25 168 CYS A N 1
ATOM 1402 C CA . CYS A 1 168 ? -6.516 -10.178 50.493 1.00 44.25 168 CYS A CA 1
ATOM 1403 C C . CYS A 1 168 ? -5.782 -11.460 50.940 1.00 44.25 168 CYS A C 1
ATOM 1405 O O . CYS A 1 168 ? -4.580 -11.423 51.204 1.00 44.25 168 CYS A O 1
ATOM 1407 N N . ALA A 1 169 ? -6.463 -12.613 50.923 1.00 46.25 169 ALA A N 1
ATOM 1408 C CA . ALA A 1 169 ? -5.881 -13.904 51.311 1.00 46.25 169 ALA A CA 1
ATOM 1409 C C . ALA A 1 169 ? -4.808 -14.439 50.334 1.00 46.25 169 ALA A C 1
ATOM 1411 O O . ALA A 1 169 ? -3.925 -15.180 50.747 1.00 46.25 169 ALA A O 1
ATOM 1412 N N . GLN A 1 170 ? -4.817 -14.035 49.057 1.00 44.69 170 GLN A N 1
ATOM 1413 C CA . GLN A 1 170 ? -3.800 -14.445 48.071 1.00 44.69 170 GLN A CA 1
ATOM 1414 C C . GLN A 1 170 ? -2.494 -13.627 48.126 1.00 44.69 170 GLN A C 1
ATOM 1416 O O . GLN A 1 170 ? -1.571 -13.870 47.346 1.00 44.69 170 GLN A O 1
ATOM 1421 N N . THR A 1 171 ? -2.369 -12.650 49.028 1.00 41.22 171 THR A N 1
ATOM 1422 C CA . THR A 1 171 ? -1.169 -11.794 49.095 1.00 41.22 171 THR A CA 1
ATOM 1423 C C . THR A 1 171 ? 0.080 -12.496 49.640 1.00 41.22 171 THR A C 1
ATOM 1425 O O . THR A 1 171 ? 1.186 -11.983 49.452 1.00 41.22 171 THR A O 1
ATOM 1428 N N . THR A 1 172 ? -0.053 -13.690 50.222 1.00 47.09 172 THR A N 1
ATOM 1429 C CA . THR A 1 172 ? 1.082 -14.516 50.663 1.00 47.09 172 THR A CA 1
ATOM 1430 C C . THR A 1 172 ? 1.605 -15.468 49.578 1.00 47.09 172 THR A C 1
ATOM 1432 O O . THR A 1 172 ? 2.813 -15.674 49.522 1.00 47.09 172 THR A O 1
ATOM 1435 N N . ASP A 1 173 ? 0.769 -15.933 48.638 1.00 44.66 173 ASP A N 1
ATOM 1436 C CA . ASP A 1 173 ? 1.183 -16.836 47.538 1.00 44.66 173 ASP A CA 1
ATOM 1437 C C . ASP A 1 173 ? 1.526 -16.123 46.208 1.00 44.66 173 ASP A C 1
ATOM 1439 O O . ASP A 1 173 ? 2.256 -16.646 45.361 1.00 44.66 173 ASP A O 1
ATOM 1443 N N . ILE A 1 174 ? 1.063 -14.884 45.988 1.00 46.53 174 ILE A N 1
ATOM 1444 C CA . ILE A 1 174 ? 1.293 -14.162 44.714 1.00 46.53 174 ILE A CA 1
ATOM 1445 C C . ILE A 1 174 ? 2.763 -13.733 44.513 1.00 46.53 174 ILE A C 1
ATOM 1447 O O . ILE A 1 174 ? 3.181 -13.473 43.379 1.00 46.53 174 ILE A O 1
ATOM 1451 N N . LYS A 1 175 ? 3.591 -13.679 45.566 1.00 46.91 175 LYS A N 1
ATOM 1452 C CA . LYS A 1 175 ? 5.006 -13.284 45.416 1.00 46.91 175 LYS A CA 1
ATOM 1453 C C . LYS A 1 175 ? 5.851 -14.310 44.651 1.00 46.91 175 LYS A C 1
ATOM 1455 O O . LYS A 1 175 ? 6.807 -13.889 44.009 1.00 46.91 175 LYS A O 1
ATOM 1460 N N . GLN A 1 176 ? 5.480 -15.592 44.632 1.00 45.44 176 GLN A N 1
ATOM 1461 C CA . GLN A 1 176 ? 6.206 -16.604 43.851 1.00 45.44 176 GLN A CA 1
ATOM 1462 C C . GLN A 1 176 ? 5.731 -16.664 42.386 1.00 45.44 176 GLN A C 1
ATOM 1464 O O . GLN A 1 176 ? 6.552 -16.687 41.474 1.00 45.44 176 GLN A O 1
ATOM 1469 N N . LYS A 1 177 ? 4.425 -16.528 42.114 1.00 45.06 177 LYS A N 1
ATOM 1470 C CA . LYS A 1 177 ? 3.870 -16.633 40.743 1.00 45.06 177 LYS A CA 1
ATOM 1471 C C . LYS A 1 177 ? 4.081 -15.392 39.855 1.00 45.06 177 LYS A C 1
ATOM 1473 O O . LYS A 1 177 ? 3.984 -15.458 38.630 1.00 45.06 177 LYS A O 1
ATOM 1478 N N . LYS A 1 178 ? 4.379 -14.230 40.452 1.00 43.50 178 LYS A N 1
ATOM 1479 C CA . LYS A 1 178 ? 4.623 -12.963 39.727 1.00 43.50 178 LYS A CA 1
ATOM 1480 C C . LYS A 1 178 ? 6.035 -12.863 39.124 1.00 43.50 178 LYS A C 1
ATOM 1482 O O . LYS A 1 178 ? 6.267 -11.972 38.307 1.00 43.50 178 LYS A O 1
ATOM 1487 N N . VAL A 1 179 ? 6.960 -13.746 39.510 1.00 50.00 179 VAL A N 1
ATOM 1488 C CA . VAL A 1 179 ? 8.318 -13.811 38.940 1.00 50.00 179 VAL A CA 1
ATOM 1489 C C . VAL A 1 179 ? 8.305 -14.593 37.620 1.00 50.00 179 VAL A C 1
ATOM 1491 O O . VAL A 1 179 ? 8.766 -14.064 36.611 1.00 50.00 179 VAL A O 1
ATOM 1494 N N . GLU A 1 180 ? 7.634 -15.749 37.566 1.00 49.16 180 GLU A N 1
ATOM 1495 C CA . GLU A 1 180 ? 7.482 -16.548 36.332 1.00 49.16 180 GLU A CA 1
ATOM 1496 C C . GLU A 1 180 ? 6.729 -15.788 35.221 1.00 49.16 180 GLU A C 1
ATOM 1498 O O . GLU A 1 180 ? 7.154 -15.762 34.067 1.00 49.16 180 GLU A O 1
ATOM 1503 N N . SER A 1 181 ? 5.668 -15.046 35.566 1.00 52.91 181 SER A N 1
ATOM 1504 C CA . SER A 1 181 ? 4.912 -14.251 34.582 1.00 52.91 181 SER A CA 1
ATOM 1505 C C . SER A 1 181 ? 5.689 -13.052 34.010 1.00 52.91 181 SER A C 1
ATOM 1507 O O . SER A 1 181 ? 5.288 -12.516 32.972 1.00 52.91 181 SER A O 1
ATOM 1509 N N . LYS A 1 182 ? 6.765 -12.595 34.667 1.00 53.97 182 LYS A N 1
ATOM 1510 C CA . LYS A 1 182 ? 7.629 -11.520 34.151 1.00 53.97 182 LYS A CA 1
ATOM 1511 C C . LYS A 1 182 ? 8.713 -12.058 33.221 1.00 53.97 182 LYS A C 1
ATOM 1513 O O . LYS A 1 182 ? 8.992 -11.408 32.217 1.00 53.97 182 LYS A O 1
ATOM 1518 N N . GLU A 1 183 ? 9.262 -13.241 33.495 1.00 58.75 183 GLU A N 1
ATOM 1519 C CA . GLU A 1 183 ? 10.220 -13.891 32.592 1.00 58.75 183 GLU A CA 1
ATOM 1520 C C . GLU A 1 183 ? 9.595 -14.245 31.240 1.00 58.75 183 GLU A C 1
ATOM 1522 O O . GLU A 1 183 ? 10.201 -14.000 30.198 1.00 58.75 183 GLU A O 1
ATOM 1527 N N . ASP A 1 184 ? 8.357 -14.741 31.224 1.00 63.62 184 ASP A N 1
ATOM 1528 C CA . ASP A 1 184 ? 7.662 -15.054 29.969 1.00 63.62 184 ASP A CA 1
ATOM 1529 C C . ASP A 1 184 ? 7.281 -13.805 29.168 1.00 63.62 184 ASP A C 1
ATOM 1531 O O . ASP A 1 184 ? 7.267 -13.824 27.932 1.00 63.62 184 ASP A O 1
ATOM 1535 N N . ALA A 1 185 ? 6.998 -12.694 29.851 1.00 69.56 185 ALA A N 1
ATOM 1536 C CA . ALA A 1 185 ? 6.780 -11.406 29.202 1.00 69.56 185 ALA A CA 1
ATOM 1537 C C . ALA A 1 185 ? 8.079 -10.862 28.585 1.00 69.56 185 ALA A C 1
ATOM 1539 O O . ALA A 1 185 ? 8.053 -10.332 27.472 1.00 69.56 185 ALA A O 1
ATOM 1540 N N . GLU A 1 186 ? 9.215 -11.038 29.262 1.00 73.00 186 GLU A N 1
ATOM 1541 C CA . GLU A 1 186 ? 10.520 -10.585 28.778 1.00 73.00 186 GLU A CA 1
ATOM 1542 C C . GLU A 1 186 ? 11.029 -11.445 27.610 1.00 73.00 186 GLU A C 1
ATOM 1544 O O . GLU A 1 186 ? 11.450 -10.907 26.586 1.00 73.00 186 GLU A O 1
ATOM 1549 N N . LYS A 1 187 ? 10.856 -12.772 27.673 1.00 78.88 187 LYS A N 1
ATOM 1550 C CA . LYS A 1 187 ? 11.153 -13.690 26.555 1.00 78.88 187 LYS A CA 1
ATOM 1551 C C . LYS A 1 187 ? 10.318 -13.373 25.310 1.00 78.88 187 LYS A C 1
ATOM 1553 O O . LYS A 1 187 ? 10.824 -13.433 24.190 1.00 78.88 187 LYS A O 1
ATOM 1558 N N . LYS A 1 188 ? 9.042 -12.999 25.475 1.00 77.31 188 LYS A N 1
ATOM 1559 C CA . LYS A 1 188 ? 8.185 -12.564 24.354 1.00 77.31 188 LYS A CA 1
ATOM 1560 C C . LYS A 1 188 ? 8.661 -11.243 23.750 1.00 77.31 188 LYS A C 1
ATOM 1562 O O . LYS A 1 188 ? 8.711 -11.131 22.527 1.00 77.31 188 LYS A O 1
ATOM 1567 N N . LYS A 1 189 ? 9.062 -10.268 24.572 1.00 83.06 189 LYS A N 1
ATOM 1568 C CA . LYS A 1 189 ? 9.648 -9.006 24.087 1.00 83.06 189 LYS A CA 1
ATOM 1569 C C . LYS A 1 189 ? 10.956 -9.231 23.331 1.00 83.06 189 LYS A C 1
ATOM 1571 O O . LYS A 1 189 ? 11.132 -8.650 22.263 1.00 83.06 189 LYS A O 1
ATOM 1576 N N . GLN A 1 190 ? 11.832 -10.099 23.837 1.00 85.50 190 GLN A N 1
ATOM 1577 C CA . GLN A 1 190 ? 13.082 -10.461 23.164 1.00 85.50 190 GLN A CA 1
ATOM 1578 C C . GLN A 1 190 ? 12.821 -11.113 21.802 1.00 85.50 190 GLN A C 1
ATOM 1580 O O . GLN A 1 190 ? 13.384 -10.664 20.808 1.00 85.50 190 GLN A O 1
ATOM 1585 N N . LYS A 1 191 ? 11.876 -12.060 21.714 1.00 86.31 191 LYS A N 1
ATOM 1586 C CA . LYS A 1 191 ? 11.464 -12.657 20.430 1.00 86.31 191 LYS A CA 1
ATOM 1587 C C . LYS A 1 191 ? 10.905 -11.633 19.442 1.00 86.31 191 LYS A C 1
ATOM 1589 O O . LYS A 1 191 ? 11.196 -11.717 18.254 1.00 86.31 191 LYS A O 1
ATOM 1594 N N . ILE A 1 192 ? 10.124 -10.657 19.908 1.00 82.62 192 ILE A N 1
ATOM 1595 C CA . ILE A 1 192 ? 9.597 -9.582 19.050 1.00 82.62 192 ILE A CA 1
ATOM 1596 C C . ILE A 1 192 ? 10.733 -8.684 18.544 1.00 82.62 192 ILE A C 1
ATOM 1598 O O . ILE A 1 192 ? 10.739 -8.303 17.375 1.00 82.62 192 ILE A O 1
ATOM 1602 N N . LEU A 1 193 ? 11.705 -8.357 19.398 1.00 89.12 193 LEU A N 1
ATOM 1603 C CA . LEU A 1 193 ? 12.875 -7.558 19.025 1.00 89.12 193 LEU A CA 1
ATOM 1604 C C . LEU A 1 193 ? 13.779 -8.292 18.026 1.00 89.12 193 LEU A C 1
ATOM 1606 O O . LEU A 1 193 ? 14.220 -7.687 17.049 1.00 89.12 193 LEU A O 1
ATOM 1610 N N . GLU A 1 194 ? 14.026 -9.583 18.237 1.00 89.06 194 GLU A N 1
ATOM 1611 C CA . GLU A 1 194 ? 14.761 -10.433 17.295 1.00 89.06 194 GLU A CA 1
ATOM 1612 C C . GLU A 1 194 ? 14.022 -10.553 15.965 1.00 89.06 194 GLU A C 1
ATOM 1614 O O . GLU A 1 194 ? 14.613 -10.302 14.916 1.00 89.06 194 GLU A O 1
ATOM 1619 N N . TRP A 1 195 ? 12.714 -10.823 15.994 1.00 90.06 195 TRP A N 1
ATOM 1620 C CA . TRP A 1 195 ? 11.884 -10.853 14.793 1.00 90.06 195 TRP A CA 1
ATOM 1621 C C . TRP A 1 195 ? 11.959 -9.526 14.027 1.00 90.06 195 TRP A C 1
ATOM 1623 O O . TRP A 1 195 ? 12.226 -9.519 12.825 1.00 90.06 195 TRP A O 1
ATOM 1633 N N . LYS A 1 196 ? 11.853 -8.389 14.724 1.00 89.81 196 LYS A N 1
ATOM 1634 C CA . LYS A 1 196 ? 11.973 -7.058 14.116 1.00 89.81 196 LYS A CA 1
ATOM 1635 C C . LYS A 1 196 ? 13.351 -6.830 13.483 1.00 89.81 196 LYS A C 1
ATOM 1637 O O . LYS A 1 196 ? 13.415 -6.333 12.361 1.00 89.81 196 LYS A O 1
ATOM 1642 N N . ARG A 1 197 ? 14.443 -7.246 14.141 1.00 91.25 197 ARG A N 1
ATOM 1643 C CA . ARG A 1 197 ? 15.803 -7.190 13.567 1.00 91.25 197 ARG A CA 1
ATOM 1644 C C . ARG A 1 197 ? 15.946 -8.073 12.331 1.00 91.25 197 ARG A C 1
ATOM 1646 O O . ARG A 1 197 ? 16.496 -7.620 11.334 1.00 91.25 197 ARG A O 1
ATOM 1653 N N . THR A 1 198 ? 15.442 -9.307 12.371 1.00 89.12 198 THR A N 1
ATOM 1654 C CA . THR A 1 198 ? 15.517 -10.224 11.219 1.00 89.12 198 THR A CA 1
ATOM 1655 C C . THR A 1 198 ? 14.740 -9.694 10.018 1.00 89.12 198 THR A C 1
ATOM 1657 O O . THR A 1 198 ? 15.227 -9.765 8.892 1.00 89.12 198 THR A O 1
ATOM 1660 N N . LEU A 1 199 ? 13.569 -9.095 10.253 1.00 92.62 199 LEU A N 1
ATOM 1661 C CA . LEU A 1 199 ? 12.758 -8.484 9.206 1.00 92.62 199 LEU A CA 1
ATOM 1662 C C . LEU A 1 199 ? 13.470 -7.278 8.579 1.00 92.62 199 LEU A C 1
ATOM 1664 O O . LEU A 1 199 ? 13.480 -7.125 7.359 1.00 92.62 199 LEU A O 1
ATOM 1668 N N . GLN A 1 200 ? 14.100 -6.449 9.409 1.00 89.62 200 GLN A N 1
ATOM 1669 C CA . GLN A 1 200 ? 14.832 -5.270 8.960 1.00 89.62 200 GLN A CA 1
ATOM 1670 C C . GLN A 1 200 ? 16.076 -5.649 8.147 1.00 89.62 200 GLN A C 1
ATOM 1672 O O . GLN A 1 200 ? 16.260 -5.132 7.048 1.00 89.62 200 GLN A O 1
ATOM 1677 N N . LEU A 1 201 ? 16.844 -6.641 8.608 1.00 93.50 201 LEU A N 1
ATOM 1678 C CA . LEU A 1 201 ? 17.986 -7.176 7.867 1.00 93.50 201 LEU A CA 1
ATOM 1679 C C . LEU A 1 201 ? 17.560 -7.795 6.526 1.00 93.50 201 LEU A C 1
ATOM 1681 O O . LEU A 1 201 ? 18.231 -7.609 5.514 1.00 93.50 201 LEU A O 1
ATOM 1685 N N . LYS A 1 202 ? 16.422 -8.505 6.494 1.00 94.44 202 LYS A N 1
ATOM 1686 C CA . LYS A 1 202 ? 15.868 -9.063 5.253 1.00 94.44 202 LYS A CA 1
ATOM 1687 C C . LYS A 1 202 ? 15.502 -7.960 4.258 1.00 94.44 202 LYS A C 1
ATOM 1689 O O . LYS A 1 202 ? 15.874 -8.058 3.092 1.00 94.44 202 LYS A O 1
ATOM 1694 N N . LYS A 1 203 ? 14.840 -6.898 4.726 1.00 92.69 203 LYS A N 1
ATOM 1695 C CA . LYS A 1 203 ? 14.476 -5.736 3.902 1.00 92.69 203 LYS A CA 1
ATOM 1696 C C . LYS A 1 203 ? 15.711 -5.011 3.361 1.00 92.69 203 LYS A C 1
ATOM 1698 O O . LYS A 1 203 ? 15.744 -4.644 2.193 1.00 92.69 203 LYS A O 1
ATOM 1703 N N . GLU A 1 204 ? 16.746 -4.837 4.180 1.00 91.38 204 GLU A N 1
ATOM 1704 C CA . GLU A 1 204 ? 18.020 -4.248 3.748 1.00 91.38 204 GLU A CA 1
ATOM 1705 C C . GLU A 1 204 ? 18.730 -5.117 2.705 1.00 91.38 204 GLU A C 1
ATOM 1707 O O . GLU A 1 204 ? 19.247 -4.592 1.719 1.00 91.38 204 GLU A O 1
ATOM 1712 N N . LEU A 1 205 ? 18.713 -6.443 2.872 1.00 93.75 205 LEU A N 1
ATOM 1713 C CA . LEU A 1 205 ? 19.290 -7.375 1.905 1.00 93.75 205 LEU A CA 1
ATOM 1714 C C . LEU A 1 205 ? 18.534 -7.353 0.569 1.00 93.75 205 LEU A C 1
ATOM 1716 O O . LEU A 1 205 ? 19.165 -7.360 -0.485 1.00 93.75 205 LEU A O 1
ATOM 1720 N N . GLU A 1 206 ? 17.201 -7.317 0.602 1.00 92.44 206 GLU A N 1
ATOM 1721 C CA . GLU A 1 206 ? 16.359 -7.183 -0.593 1.00 92.44 206 GLU A CA 1
ATOM 1722 C C . GLU A 1 206 ? 16.604 -5.847 -1.297 1.00 92.44 206 GLU A C 1
ATOM 1724 O O . GLU A 1 206 ? 16.856 -5.836 -2.501 1.00 92.44 206 GLU A O 1
ATOM 1729 N N . ASN A 1 207 ? 16.649 -4.741 -0.551 1.00 91.88 207 ASN A N 1
ATOM 1730 C CA . ASN A 1 207 ? 16.981 -3.426 -1.096 1.00 91.88 207 ASN A CA 1
ATOM 1731 C C . ASN A 1 207 ? 18.377 -3.408 -1.727 1.00 91.88 207 ASN A C 1
ATOM 1733 O O . ASN A 1 207 ? 18.548 -2.879 -2.823 1.00 91.88 207 ASN A O 1
ATOM 1737 N N . LYS A 1 208 ? 19.374 -4.014 -1.071 1.00 94.19 208 LYS A N 1
ATOM 1738 C CA . LYS A 1 208 ? 20.739 -4.105 -1.599 1.00 94.19 208 LYS A CA 1
ATOM 1739 C C . LYS A 1 208 ? 20.787 -4.921 -2.890 1.00 94.19 208 LYS A C 1
ATOM 1741 O O . LYS A 1 208 ? 21.368 -4.459 -3.866 1.00 94.19 208 LYS A O 1
ATOM 1746 N N . LYS A 1 209 ? 20.133 -6.087 -2.924 1.00 94.38 209 LYS A N 1
ATOM 1747 C CA . LYS A 1 209 ? 20.023 -6.919 -4.135 1.00 94.38 209 LYS A CA 1
ATOM 1748 C C . LYS A 1 209 ? 19.330 -6.175 -5.270 1.00 94.38 209 LYS A C 1
ATOM 1750 O O . LYS A 1 209 ? 19.818 -6.199 -6.393 1.00 94.38 209 LYS A O 1
ATOM 1755 N N . HIS A 1 210 ? 18.231 -5.489 -4.967 1.00 94.19 210 HIS A N 1
ATOM 1756 C CA . HIS A 1 210 ? 17.507 -4.688 -5.944 1.00 94.19 210 HIS A CA 1
ATOM 1757 C C . HIS A 1 210 ? 18.390 -3.570 -6.512 1.00 94.19 210 HIS A C 1
ATOM 1759 O O . HIS A 1 210 ? 18.431 -3.359 -7.722 1.00 94.19 210 HIS A O 1
ATOM 1765 N N . TRP A 1 211 ? 19.159 -2.895 -5.655 1.00 91.50 211 TRP A N 1
ATOM 1766 C CA . TRP A 1 211 ? 20.085 -1.846 -6.073 1.00 91.50 211 TRP A CA 1
ATOM 1767 C C . TRP A 1 211 ? 21.231 -2.394 -6.938 1.00 91.50 211 TRP A C 1
ATOM 1769 O O . TRP A 1 211 ? 21.542 -1.821 -7.981 1.00 91.50 211 TRP A O 1
ATOM 1779 N N . GLU A 1 212 ? 21.819 -3.531 -6.560 1.00 94.25 212 GLU A N 1
ATOM 1780 C CA . GLU A 1 212 ? 22.846 -4.229 -7.348 1.00 94.25 212 GLU A CA 1
ATOM 1781 C C . GLU A 1 212 ? 22.316 -4.679 -8.720 1.00 94.25 212 GLU A C 1
ATOM 1783 O O . GLU A 1 212 ? 22.986 -4.501 -9.741 1.00 94.25 212 GLU A O 1
ATOM 1788 N N . GLU A 1 213 ? 21.097 -5.215 -8.776 1.00 92.56 213 GLU A N 1
ATOM 1789 C CA . GLU A 1 213 ? 20.448 -5.610 -10.027 1.00 92.56 213 GLU A CA 1
ATOM 1790 C C . GLU A 1 213 ? 20.169 -4.400 -10.924 1.00 92.56 213 GLU A C 1
ATOM 1792 O O . GLU A 1 213 ? 20.463 -4.440 -12.123 1.00 92.56 213 GLU A O 1
ATOM 1797 N N . LYS A 1 214 ? 19.719 -3.285 -10.335 1.00 93.25 214 LYS A N 1
ATOM 1798 C CA . LYS A 1 214 ? 19.502 -2.023 -11.051 1.00 93.25 214 LYS A CA 1
ATOM 1799 C C . LYS A 1 214 ? 20.796 -1.461 -11.640 1.00 93.25 214 LYS A C 1
ATOM 1801 O O . LYS A 1 214 ? 20.802 -1.011 -12.786 1.00 93.25 214 LYS A O 1
ATOM 1806 N N . GLN A 1 215 ? 21.904 -1.525 -10.900 1.00 92.12 215 GLN A N 1
ATOM 1807 C CA . GLN A 1 215 ? 23.219 -1.133 -11.421 1.00 92.12 215 GLN A CA 1
ATOM 1808 C C . GLN A 1 215 ? 23.653 -2.014 -12.591 1.00 92.12 215 GLN A C 1
ATOM 1810 O O . GLN A 1 215 ? 24.112 -1.510 -13.617 1.00 92.12 215 GLN A O 1
ATOM 1815 N N . LYS A 1 216 ? 23.469 -3.330 -12.466 1.00 94.19 216 LYS A N 1
ATOM 1816 C CA . LYS A 1 216 ? 23.834 -4.289 -13.513 1.00 94.19 216 LYS A CA 1
ATOM 1817 C C . LYS A 1 216 ? 23.001 -4.101 -14.781 1.00 94.19 216 LYS A C 1
ATOM 1819 O O . LYS A 1 216 ? 23.520 -4.246 -15.887 1.00 94.19 216 LYS A O 1
ATOM 1824 N N . GLU A 1 217 ? 21.720 -3.778 -14.638 1.00 93.62 217 GLU A N 1
ATOM 1825 C CA . GLU A 1 217 ? 20.838 -3.414 -15.749 1.00 93.62 217 GLU A CA 1
ATOM 1826 C C . GLU A 1 217 ? 21.333 -2.150 -16.460 1.00 93.62 217 GLU A C 1
ATOM 1828 O O . GLU A 1 217 ? 21.493 -2.156 -17.682 1.00 93.62 217 GLU A O 1
ATOM 1833 N N . LEU A 1 218 ? 21.677 -1.107 -15.701 1.00 93.81 218 LEU A N 1
ATOM 1834 C CA . LEU A 1 218 ? 22.204 0.137 -16.259 1.00 93.81 218 LEU A CA 1
ATOM 1835 C C . LEU A 1 218 ? 23.536 -0.075 -16.998 1.00 93.81 218 LEU A C 1
ATOM 1837 O O . LEU A 1 218 ? 23.752 0.497 -18.065 1.00 93.81 218 LEU A O 1
ATOM 1841 N N . GLU A 1 219 ? 24.423 -0.918 -16.468 1.00 94.50 219 GLU A N 1
ATOM 1842 C CA . GLU A 1 219 ? 25.687 -1.262 -17.125 1.00 94.50 21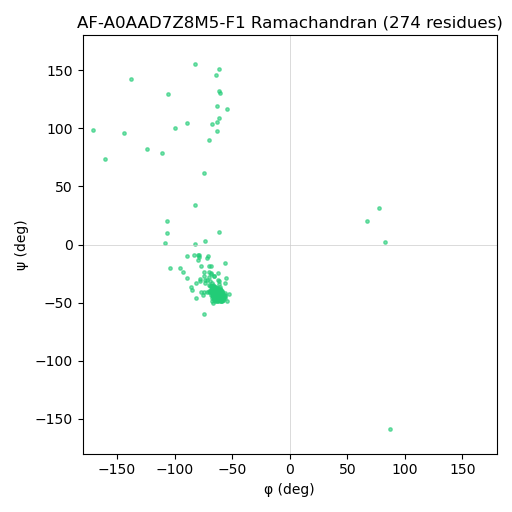9 GLU A CA 1
ATOM 1843 C C . GLU A 1 219 ? 25.460 -2.039 -18.433 1.00 94.50 219 GLU A C 1
ATOM 1845 O O . GLU A 1 219 ? 26.097 -1.754 -19.449 1.00 94.50 219 GLU A O 1
ATOM 1850 N N . ARG A 1 220 ? 24.520 -2.996 -18.441 1.00 94.38 220 ARG A N 1
ATOM 1851 C CA . ARG A 1 220 ? 24.129 -3.727 -19.659 1.00 94.38 220 ARG A CA 1
ATOM 1852 C C . ARG A 1 220 ? 23.549 -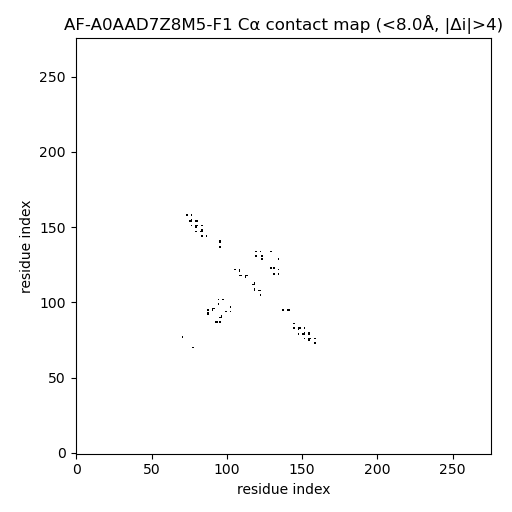2.789 -20.712 1.00 94.38 220 ARG A C 1
ATOM 1854 O O . ARG A 1 220 ? 23.871 -2.939 -21.887 1.00 94.38 220 ARG A O 1
ATOM 1861 N N . GLU A 1 221 ? 22.726 -1.834 -20.298 1.00 94.31 221 GLU A N 1
ATOM 1862 C CA . GLU A 1 221 ? 22.128 -0.843 -21.190 1.00 94.31 221 GLU A CA 1
ATOM 1863 C C . GLU A 1 221 ? 23.193 0.088 -21.786 1.00 94.31 221 GLU A C 1
ATOM 1865 O O . GLU A 1 221 ? 23.220 0.301 -22.997 1.00 94.31 221 GLU A O 1
ATOM 1870 N N . LYS A 1 222 ? 24.149 0.560 -20.974 1.00 95.00 222 LYS A N 1
ATOM 1871 C CA . LYS A 1 222 ? 25.303 1.329 -21.469 1.00 95.00 222 LYS A CA 1
ATOM 1872 C C . LYS A 1 222 ? 26.118 0.540 -22.495 1.00 95.00 222 LYS A C 1
ATOM 1874 O O . LYS A 1 222 ? 26.374 1.058 -23.577 1.00 95.00 222 LYS A O 1
ATOM 1879 N N . LYS A 1 223 ? 26.447 -0.725 -22.207 1.00 95.62 223 LYS A N 1
ATOM 1880 C CA . LYS A 1 223 ? 27.167 -1.601 -23.151 1.00 95.62 223 LYS A CA 1
ATOM 1881 C C . LYS A 1 223 ? 26.387 -1.813 -24.449 1.00 95.62 223 LYS A C 1
ATOM 1883 O O . LYS A 1 223 ? 26.973 -1.816 -25.526 1.00 95.62 223 LYS A O 1
ATOM 1888 N N . ARG A 1 224 ? 25.060 -1.974 -24.373 1.00 94.62 224 ARG A N 1
ATOM 1889 C CA . ARG A 1 224 ? 24.199 -2.083 -25.563 1.00 94.62 224 ARG A CA 1
ATOM 1890 C C . ARG A 1 224 ? 24.265 -0.824 -26.422 1.00 94.62 224 ARG A C 1
ATOM 1892 O O . ARG A 1 224 ? 24.413 -0.952 -27.636 1.00 94.62 224 ARG A O 1
ATOM 1899 N N . ARG A 1 225 ? 24.195 0.358 -25.803 1.00 94.31 225 ARG A N 1
ATOM 1900 C CA . ARG A 1 225 ? 24.301 1.646 -26.506 1.00 94.31 225 ARG A CA 1
ATOM 1901 C C . ARG A 1 225 ? 25.663 1.829 -27.156 1.00 94.31 225 ARG A C 1
ATOM 1903 O O . ARG A 1 225 ? 25.712 2.141 -28.336 1.00 94.31 225 ARG A O 1
ATOM 1910 N N . GLU A 1 226 ? 26.743 1.537 -26.441 1.00 95.12 226 GLU A N 1
ATOM 1911 C CA . GLU A 1 226 ? 28.106 1.632 -26.973 1.00 95.12 226 GLU A CA 1
ATOM 1912 C C . GLU A 1 226 ? 28.305 0.711 -28.189 1.00 95.12 226 GLU A C 1
ATOM 1914 O O . GLU A 1 226 ? 28.783 1.142 -29.236 1.00 95.12 226 GLU A O 1
ATOM 1919 N N . ILE A 1 227 ? 27.830 -0.539 -28.119 1.00 96.19 227 ILE A N 1
ATOM 1920 C CA . ILE A 1 227 ? 27.857 -1.464 -29.265 1.00 96.19 227 ILE A CA 1
ATOM 1921 C C . ILE A 1 227 ? 27.026 -0.925 -30.438 1.00 96.19 227 ILE A C 1
ATOM 1923 O O . ILE A 1 227 ? 27.407 -1.086 -31.599 1.00 96.19 227 ILE A O 1
ATOM 1927 N N . GLN A 1 228 ? 25.872 -0.319 -30.161 1.00 93.44 228 GLN A N 1
ATOM 1928 C CA . GLN A 1 228 ? 25.017 0.256 -31.195 1.00 93.44 228 GLN A CA 1
ATOM 1929 C C . GLN A 1 228 ? 25.668 1.477 -31.859 1.00 93.44 228 GLN A C 1
ATOM 1931 O O . GLN A 1 228 ? 25.592 1.611 -33.081 1.00 93.44 228 GLN A O 1
ATOM 1936 N N . GLU A 1 229 ? 26.334 2.329 -31.083 1.00 95.00 229 GLU A N 1
ATOM 1937 C CA . GLU A 1 229 ? 27.091 3.479 -31.577 1.00 95.00 229 GLU A CA 1
ATOM 1938 C C . GLU A 1 229 ? 28.281 3.042 -32.429 1.00 95.00 229 GLU A C 1
ATOM 1940 O O . GLU A 1 229 ? 28.439 3.556 -33.535 1.00 95.00 229 GLU A O 1
ATOM 1945 N N . LEU A 1 230 ? 29.045 2.035 -31.993 1.00 96.62 230 LEU A N 1
ATOM 1946 C CA . LEU A 1 230 ? 30.145 1.465 -32.779 1.00 96.62 230 LEU A CA 1
ATOM 1947 C C . LEU A 1 230 ? 29.656 0.909 -34.120 1.00 96.62 230 LEU A C 1
ATOM 1949 O O . LEU A 1 230 ? 30.209 1.241 -35.166 1.00 96.62 230 LEU A O 1
ATOM 1953 N N . LYS A 1 231 ? 28.565 0.132 -34.113 1.00 95.50 231 LYS A N 1
ATOM 1954 C CA . LYS A 1 231 ? 27.950 -0.380 -35.350 1.00 95.50 231 LYS A CA 1
ATOM 1955 C C . LYS A 1 231 ? 27.484 0.745 -36.269 1.00 95.50 231 LYS A C 1
ATOM 1957 O O . LYS A 1 231 ? 27.649 0.658 -37.482 1.00 95.50 231 LYS A O 1
ATOM 1962 N N . LYS A 1 232 ? 26.889 1.800 -35.707 1.00 95.75 232 LYS A N 1
ATOM 1963 C CA . LYS A 1 232 ? 26.440 2.962 -36.481 1.00 95.75 232 LYS A CA 1
ATOM 1964 C C . LYS A 1 232 ? 27.628 3.705 -37.093 1.00 95.75 232 LYS A C 1
ATOM 1966 O O . LYS A 1 232 ? 27.578 4.023 -38.276 1.00 95.75 232 LYS A O 1
ATOM 1971 N N . ALA A 1 233 ? 28.689 3.933 -36.322 1.00 95.88 233 ALA A N 1
ATOM 1972 C CA . ALA A 1 233 ? 29.913 4.567 -36.801 1.00 95.88 233 ALA A CA 1
ATOM 1973 C C . ALA A 1 233 ? 30.569 3.755 -37.928 1.00 95.88 233 ALA A C 1
ATOM 1975 O O . ALA A 1 233 ? 31.002 4.329 -38.922 1.00 95.88 233 ALA A O 1
ATOM 1976 N N . GLU A 1 234 ? 30.587 2.426 -37.821 1.00 96.12 234 GLU A N 1
ATOM 1977 C CA . GLU A 1 234 ? 31.129 1.553 -38.865 1.00 96.12 234 GLU A CA 1
ATOM 1978 C C . GLU A 1 234 ? 30.315 1.614 -40.166 1.00 96.12 234 GLU A C 1
ATOM 1980 O O . GLU A 1 234 ? 30.885 1.715 -41.253 1.00 96.12 234 GLU A O 1
ATOM 1985 N N . VAL A 1 235 ? 28.983 1.648 -40.069 1.00 95.94 235 VAL A N 1
ATOM 1986 C CA . VAL A 1 235 ? 28.107 1.846 -41.235 1.00 95.94 235 VAL A CA 1
ATOM 1987 C C . VAL A 1 235 ? 28.329 3.216 -41.880 1.00 95.94 235 VAL A C 1
ATOM 1989 O O . VAL A 1 235 ? 28.378 3.301 -43.107 1.00 95.94 235 VAL A O 1
ATOM 1992 N N . GLU A 1 236 ? 28.465 4.284 -41.091 1.00 94.88 236 GLU A N 1
ATOM 1993 C CA . GLU A 1 236 ? 28.740 5.622 -41.629 1.00 94.88 236 GLU A CA 1
ATOM 1994 C C . GLU A 1 236 ? 30.111 5.690 -42.310 1.00 94.88 236 GLU A C 1
ATOM 1996 O O . GLU A 1 236 ? 30.199 6.178 -43.436 1.00 94.88 236 GLU A O 1
ATOM 2001 N N . ARG A 1 237 ? 31.151 5.095 -41.712 1.00 95.88 237 ARG A N 1
ATOM 2002 C CA . ARG A 1 237 ? 32.468 4.974 -42.354 1.00 95.88 237 ARG A CA 1
ATOM 2003 C C . ARG A 1 237 ? 32.393 4.244 -43.690 1.00 95.88 237 ARG A C 1
ATOM 2005 O O . ARG A 1 237 ? 32.948 4.715 -44.675 1.00 95.88 237 ARG A O 1
ATOM 2012 N N . TYR A 1 238 ? 31.662 3.131 -43.754 1.00 95.56 238 TYR A N 1
ATOM 2013 C CA . TYR A 1 238 ? 31.483 2.395 -45.006 1.00 95.56 238 TYR A CA 1
ATOM 2014 C C . TYR A 1 238 ? 30.784 3.234 -46.090 1.00 95.56 238 TYR A C 1
ATOM 2016 O O . TYR A 1 238 ? 31.153 3.166 -47.265 1.00 95.56 238 TYR A O 1
ATOM 2024 N N . LYS A 1 239 ? 29.776 4.036 -45.717 1.00 96.12 239 LYS A N 1
ATOM 2025 C CA . LYS A 1 239 ? 29.099 4.953 -46.650 1.00 96.12 239 LYS A CA 1
ATOM 2026 C C . LYS A 1 239 ? 30.046 6.035 -47.165 1.00 96.12 239 LYS A C 1
ATOM 2028 O O . LYS A 1 239 ? 30.037 6.310 -48.363 1.00 96.12 239 LYS A O 1
ATOM 2033 N N . GLU A 1 240 ? 30.845 6.625 -46.280 1.00 95.38 240 GLU A N 1
ATOM 2034 C CA . GLU A 1 240 ? 31.826 7.652 -46.632 1.00 95.38 240 GLU A CA 1
ATOM 2035 C C . GLU A 1 240 ? 32.907 7.091 -47.563 1.00 95.38 240 GLU A C 1
ATOM 2037 O O . GLU A 1 240 ? 33.158 7.662 -48.622 1.00 95.38 240 GLU A O 1
ATOM 2042 N N . ASP A 1 241 ? 33.456 5.915 -47.249 1.00 95.06 241 ASP A N 1
ATOM 2043 C CA . ASP A 1 241 ? 34.425 5.223 -48.103 1.00 95.06 241 ASP A CA 1
ATOM 2044 C C . ASP A 1 241 ? 33.836 4.923 -49.489 1.00 95.06 241 ASP A C 1
ATOM 2046 O O . ASP A 1 241 ? 34.500 5.115 -50.510 1.00 95.06 241 ASP A O 1
ATOM 2050 N N . LYS A 1 242 ? 32.562 4.509 -49.559 1.00 96.19 242 LYS A N 1
ATOM 2051 C CA . LYS A 1 242 ? 31.870 4.283 -50.837 1.00 96.19 242 LYS A CA 1
ATOM 2052 C C . LYS A 1 242 ? 31.685 5.560 -51.646 1.00 96.19 242 LYS A C 1
ATOM 2054 O O . LYS A 1 242 ? 31.859 5.530 -52.867 1.00 96.19 242 LYS A O 1
ATOM 2059 N N . LEU A 1 243 ? 31.336 6.663 -50.990 1.00 96.12 243 LEU A N 1
ATOM 2060 C CA . LEU A 1 243 ? 31.187 7.959 -51.642 1.00 96.12 243 LEU A CA 1
ATOM 2061 C C . LEU A 1 243 ? 32.539 8.476 -52.148 1.00 96.12 243 LEU A C 1
ATOM 2063 O O . LEU A 1 243 ? 32.642 8.905 -53.297 1.00 96.12 243 LEU A O 1
ATOM 2067 N N . ASN A 1 244 ? 33.586 8.349 -51.332 1.00 95.44 244 ASN A N 1
ATOM 2068 C CA . ASN A 1 244 ? 34.953 8.697 -51.703 1.00 95.44 244 ASN A CA 1
ATOM 2069 C C . ASN A 1 244 ? 35.441 7.855 -52.883 1.00 95.44 244 ASN A C 1
ATOM 2071 O O . ASN A 1 244 ? 35.973 8.409 -53.837 1.00 95.44 244 ASN A O 1
ATOM 2075 N N . GLU A 1 245 ? 35.186 6.544 -52.893 1.00 95.00 245 GLU A N 1
ATOM 2076 C CA . GLU A 1 245 ? 35.539 5.671 -54.018 1.00 95.00 245 GLU A CA 1
ATOM 2077 C C . GLU A 1 245 ? 34.875 6.135 -55.328 1.00 95.00 245 GLU A C 1
ATOM 2079 O O . GLU A 1 245 ? 35.520 6.183 -56.381 1.00 95.00 245 GLU A O 1
ATOM 2084 N N . GLN A 1 246 ? 33.591 6.505 -55.279 1.00 94.31 246 GLN A N 1
ATOM 2085 C CA . GLN A 1 246 ? 32.873 7.050 -56.435 1.00 94.31 246 GLN A CA 1
ATOM 2086 C C . GLN A 1 246 ? 33.447 8.399 -56.880 1.00 94.31 246 GLN A C 1
ATOM 2088 O O . GLN A 1 246 ? 33.674 8.602 -58.076 1.00 94.31 246 GLN A O 1
ATOM 2093 N N . HIS A 1 247 ? 33.723 9.293 -55.931 1.00 94.88 247 HIS A N 1
ATOM 2094 C CA . HIS A 1 247 ? 34.307 10.601 -56.201 1.00 94.88 247 HIS A CA 1
ATOM 2095 C C . HIS A 1 247 ? 35.705 10.474 -56.824 1.00 94.88 247 HIS A C 1
ATOM 2097 O O . HIS A 1 247 ? 35.971 11.057 -57.872 1.00 94.88 247 HIS A O 1
ATOM 2103 N N . THR A 1 248 ? 36.580 9.634 -56.267 1.00 95.75 248 THR A N 1
ATOM 2104 C CA . THR A 1 248 ? 37.915 9.363 -56.818 1.00 95.75 248 THR A CA 1
ATOM 2105 C C . THR A 1 248 ? 37.833 8.793 -58.232 1.00 95.75 248 THR A C 1
A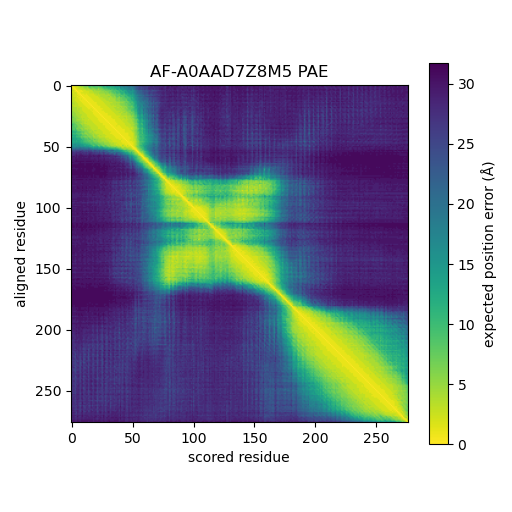TOM 2107 O O . THR A 1 248 ? 38.573 9.236 -59.110 1.00 95.75 248 THR A O 1
ATOM 2110 N N . LYS A 1 249 ? 36.909 7.858 -58.501 1.00 96.19 249 LYS A N 1
ATOM 2111 C CA . LYS A 1 249 ? 36.684 7.338 -59.863 1.00 96.19 249 LYS A CA 1
ATOM 2112 C C . LYS A 1 249 ? 36.251 8.438 -60.834 1.00 96.19 249 LYS A C 1
ATOM 2114 O O . LYS A 1 249 ? 36.730 8.459 -61.968 1.00 96.19 249 LYS A O 1
ATOM 2119 N N . MET A 1 250 ? 35.376 9.346 -60.401 1.00 95.94 250 MET A N 1
ATOM 2120 C CA . MET A 1 250 ? 34.934 10.488 -61.206 1.00 95.94 250 MET A CA 1
ATOM 2121 C C . MET A 1 250 ? 36.096 11.436 -61.523 1.00 95.94 250 MET A C 1
ATOM 2123 O O . MET A 1 250 ? 36.312 11.751 -62.692 1.00 95.94 250 MET A O 1
ATOM 2127 N N . VAL A 1 251 ? 36.882 11.821 -60.514 1.00 96.50 251 VAL A N 1
ATOM 2128 C CA . VAL A 1 251 ? 38.051 12.700 -60.681 1.00 96.50 251 VAL A CA 1
ATOM 2129 C C . VAL A 1 251 ? 39.082 12.064 -61.613 1.00 96.50 251 VAL A C 1
ATOM 2131 O O . VAL A 1 251 ? 39.543 12.709 -62.550 1.00 96.50 251 VAL A O 1
ATOM 2134 N N . LEU A 1 252 ? 39.395 10.777 -61.434 1.00 96.69 252 LEU A N 1
ATOM 2135 C CA . LEU A 1 252 ? 40.319 10.059 -62.320 1.00 96.69 252 LEU A CA 1
ATOM 2136 C C . LEU A 1 252 ? 39.828 10.029 -63.772 1.00 96.69 252 LEU A C 1
ATOM 2138 O O . LEU A 1 252 ? 40.637 10.144 -64.694 1.00 96.69 252 LEU A O 1
ATOM 2142 N N . LYS A 1 253 ? 38.517 9.879 -63.994 1.00 96.06 253 LYS A N 1
ATOM 2143 C CA . LYS A 1 253 ? 37.929 9.930 -65.337 1.00 96.06 253 LYS A CA 1
ATOM 2144 C C . LYS A 1 253 ? 38.079 11.324 -65.956 1.00 96.06 253 LYS A C 1
ATOM 2146 O O . LYS A 1 253 ? 38.561 11.421 -67.079 1.00 96.06 253 LYS A O 1
ATOM 2151 N N . GLN A 1 254 ? 37.753 12.378 -65.208 1.00 95.00 254 GLN A N 1
ATOM 2152 C CA . GLN A 1 254 ? 37.915 13.766 -65.657 1.00 95.00 254 GLN A CA 1
ATOM 2153 C C . GLN A 1 254 ? 39.379 14.104 -65.972 1.00 95.00 254 GLN A C 1
ATOM 2155 O O . GLN A 1 254 ? 39.659 14.726 -66.992 1.00 95.00 254 GLN A O 1
ATOM 2160 N N . MET A 1 255 ? 40.329 13.650 -65.146 1.00 95.06 255 MET A N 1
ATOM 2161 C CA . MET A 1 255 ? 41.761 13.848 -65.402 1.00 95.06 255 MET A CA 1
ATOM 2162 C C . MET A 1 255 ? 42.216 13.166 -66.697 1.00 95.06 255 MET A C 1
ATOM 2164 O O . MET A 1 255 ? 42.955 13.771 -67.471 1.00 95.06 255 MET A O 1
ATOM 2168 N N . LYS A 1 256 ? 41.755 11.936 -66.966 1.00 95.12 256 LYS A N 1
ATOM 2169 C CA . LYS A 1 256 ? 42.053 11.241 -68.230 1.00 95.12 256 LYS A CA 1
ATOM 2170 C C . LYS A 1 256 ? 41.477 11.978 -69.437 1.00 95.12 256 LYS A C 1
ATOM 2172 O O . LYS A 1 256 ? 42.183 12.152 -70.423 1.00 95.12 256 LYS A O 1
ATOM 2177 N N . GLU A 1 257 ? 40.230 12.439 -69.351 1.00 94.12 257 GLU A N 1
ATOM 2178 C CA . GLU A 1 257 ? 39.582 13.209 -70.422 1.00 94.12 257 GLU A CA 1
ATOM 2179 C C . GLU A 1 257 ? 40.329 14.520 -70.714 1.00 94.12 257 GLU A C 1
ATOM 2181 O O . GLU A 1 257 ? 40.561 14.848 -71.879 1.00 94.12 257 GLU A O 1
ATOM 2186 N N . LEU A 1 258 ? 40.765 15.240 -69.673 1.00 94.69 258 LEU A N 1
ATOM 2187 C CA . LEU A 1 258 ? 41.583 16.449 -69.821 1.00 94.69 258 LEU A CA 1
ATOM 2188 C C . LEU A 1 258 ? 42.935 16.151 -70.476 1.00 94.69 258 LEU A C 1
ATOM 2190 O O . LEU A 1 258 ? 43.341 16.872 -71.385 1.00 94.69 258 LEU A O 1
ATOM 2194 N N . GLN A 1 259 ? 43.603 15.073 -70.064 1.00 93.75 259 GLN A N 1
ATOM 2195 C CA . GLN A 1 259 ? 44.881 14.663 -70.642 1.00 93.75 259 GLN A CA 1
ATOM 2196 C C . GLN A 1 259 ? 44.737 14.266 -72.121 1.00 93.75 259 GLN A C 1
ATOM 2198 O O . GLN A 1 259 ? 45.567 14.643 -72.946 1.00 93.75 259 GLN A O 1
ATOM 2203 N N . GLU A 1 260 ? 43.676 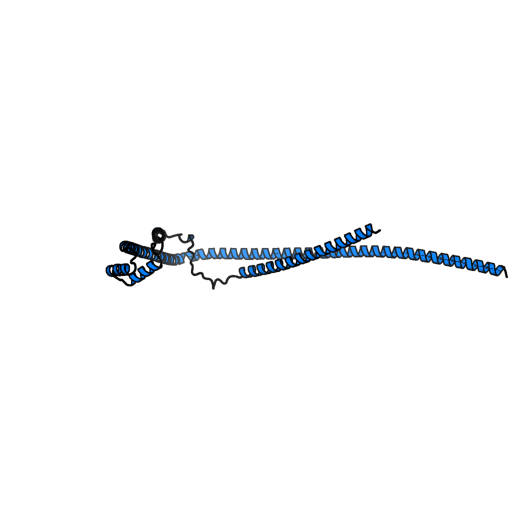13.541 -72.487 1.00 93.75 260 GLU A N 1
ATOM 2204 C CA . GLU A 1 260 ? 43.382 13.223 -73.890 1.00 93.75 260 GLU A CA 1
ATOM 2205 C C . GLU A 1 260 ? 43.099 14.483 -74.714 1.00 93.75 260 GLU A C 1
ATOM 2207 O O . GLU A 1 260 ? 43.555 14.591 -75.855 1.00 93.75 260 GLU A O 1
ATOM 2212 N N . LEU A 1 261 ? 42.358 15.443 -74.154 1.00 93.44 261 LEU A N 1
ATOM 2213 C CA . LEU A 1 261 ? 42.068 16.711 -74.817 1.00 93.44 261 LEU A CA 1
ATOM 2214 C C . LEU A 1 261 ? 43.349 17.518 -75.052 1.00 93.44 261 LEU A C 1
ATOM 2216 O O . LEU A 1 261 ? 43.551 18.031 -76.152 1.00 93.44 261 LEU A O 1
ATOM 2220 N N . GLU A 1 262 ? 44.228 17.587 -74.053 1.00 91.88 262 GLU A N 1
ATOM 2221 C CA . GLU A 1 262 ? 45.531 18.245 -74.159 1.00 91.88 262 GLU A CA 1
ATOM 2222 C C . GLU A 1 262 ? 46.412 17.571 -75.218 1.00 91.88 262 GLU A C 1
ATOM 2224 O O . GLU A 1 262 ? 46.986 18.252 -76.069 1.00 91.88 262 GLU A O 1
ATOM 2229 N N . GLN A 1 263 ? 46.454 16.235 -75.246 1.00 92.12 263 GLN A N 1
ATOM 2230 C CA . GLN A 1 263 ? 47.179 15.483 -76.273 1.00 92.12 263 GLN A CA 1
ATOM 2231 C C . GLN A 1 263 ? 46.627 15.741 -77.679 1.00 92.12 263 GLN A C 1
ATOM 2233 O O . GLN A 1 263 ? 47.405 15.989 -78.602 1.00 92.12 263 GLN A O 1
ATOM 2238 N N . ARG A 1 264 ? 45.299 15.740 -77.860 1.00 91.88 264 ARG A N 1
ATOM 2239 C CA . ARG A 1 264 ? 44.668 16.065 -79.153 1.00 91.88 264 ARG A CA 1
ATOM 2240 C C . ARG A 1 264 ? 44.946 17.508 -79.568 1.00 91.88 264 ARG A C 1
ATOM 2242 O O . ARG A 1 264 ? 45.253 17.750 -80.732 1.00 91.88 264 ARG A O 1
ATOM 2249 N N . ALA A 1 265 ? 44.880 18.458 -78.635 1.00 90.50 265 ALA A N 1
ATOM 2250 C CA . ALA A 1 265 ? 45.200 19.858 -78.899 1.00 90.50 265 ALA A CA 1
ATOM 2251 C C . ALA A 1 265 ? 46.676 20.034 -79.292 1.00 90.50 265 ALA A C 1
ATOM 2253 O O . ALA A 1 265 ? 46.979 20.744 -80.251 1.00 90.50 265 ALA A O 1
ATOM 2254 N N . ALA A 1 266 ? 47.596 19.346 -78.611 1.00 90.00 266 ALA A N 1
ATOM 2255 C CA . ALA A 1 266 ? 49.014 19.341 -78.957 1.00 90.00 266 ALA A CA 1
ATOM 2256 C C . ALA A 1 266 ? 49.258 18.758 -80.359 1.00 90.00 266 ALA A C 1
ATOM 2258 O O . ALA A 1 266 ? 49.978 19.369 -81.147 1.00 90.00 266 ALA A O 1
ATOM 2259 N N . GLN A 1 267 ? 48.613 17.636 -80.702 1.00 87.88 267 GLN A N 1
ATOM 2260 C CA . GLN A 1 267 ? 48.676 17.029 -82.039 1.00 87.88 267 GLN A CA 1
ATOM 2261 C C . GLN A 1 267 ? 48.086 17.939 -83.129 1.00 87.88 267 GLN A C 1
ATOM 2263 O O . GLN A 1 267 ? 48.661 18.081 -84.204 1.00 87.88 267 GLN A O 1
ATOM 2268 N N . ALA A 1 268 ? 46.961 18.606 -82.866 1.00 85.69 268 ALA A N 1
ATOM 2269 C CA . ALA A 1 268 ? 46.391 19.573 -83.803 1.00 85.69 268 ALA A CA 1
ATOM 2270 C C . ALA A 1 268 ? 47.335 20.771 -84.018 1.00 85.69 268 ALA A C 1
ATOM 2272 O O . ALA A 1 268 ? 47.549 21.206 -85.150 1.00 85.69 268 ALA A O 1
ATOM 2273 N N . ASN A 1 269 ? 47.959 21.266 -82.946 1.00 84.94 269 ASN A N 1
ATOM 2274 C CA . ASN A 1 269 ? 48.926 22.360 -83.012 1.00 84.94 269 ASN A CA 1
ATOM 2275 C C . ASN A 1 269 ? 50.213 21.980 -83.763 1.00 84.94 269 ASN A C 1
ATOM 2277 O O . ASN A 1 269 ? 50.778 22.832 -84.452 1.00 84.94 269 ASN A O 1
ATOM 2281 N N . THR A 1 270 ? 50.696 20.735 -83.662 1.00 84.50 270 THR A N 1
ATOM 2282 C CA . THR A 1 270 ? 51.849 20.276 -84.457 1.00 84.50 270 THR A CA 1
ATOM 2283 C C . THR A 1 270 ? 51.502 20.152 -85.936 1.00 84.50 270 THR A C 1
ATOM 2285 O O . THR A 1 270 ? 52.287 20.605 -86.767 1.00 84.50 270 THR A O 1
ATOM 2288 N N . LEU A 1 271 ? 50.314 19.636 -86.273 1.00 80.12 271 LEU A N 1
ATOM 2289 C CA . LEU A 1 271 ? 49.833 19.587 -87.657 1.00 80.12 271 LEU A CA 1
ATOM 2290 C C . LEU A 1 271 ? 49.723 20.993 -88.261 1.00 80.12 271 LEU A C 1
ATOM 2292 O O . LEU A 1 271 ? 50.250 21.230 -89.341 1.00 80.12 271 LEU A O 1
ATOM 2296 N N . LEU A 1 272 ? 49.139 21.957 -87.541 1.00 71.44 272 LEU A N 1
ATOM 2297 C CA . LEU A 1 272 ? 49.025 23.348 -88.005 1.00 71.44 272 LEU A CA 1
ATOM 2298 C C . LEU A 1 272 ? 50.382 24.033 -88.240 1.00 71.44 272 LEU A C 1
ATOM 2300 O O . LEU A 1 272 ? 50.486 24.881 -89.124 1.00 71.44 272 LEU A O 1
ATOM 2304 N N . LYS A 1 273 ? 51.426 23.673 -87.483 1.00 70.81 273 LYS A N 1
ATOM 2305 C CA . LYS A 1 273 ? 52.794 24.177 -87.703 1.00 70.81 273 LYS A CA 1
ATOM 2306 C C . LYS A 1 273 ? 53.481 23.559 -88.925 1.00 70.81 273 LYS A C 1
ATOM 2308 O O . LYS A 1 273 ? 54.383 24.187 -89.458 1.00 70.81 273 LYS A O 1
ATOM 2313 N N . GLY A 1 274 ? 53.066 22.371 -89.369 1.00 62.84 274 GLY A N 1
ATOM 2314 C CA . GLY A 1 274 ? 53.602 21.714 -90.568 1.00 62.84 274 GLY A CA 1
ATOM 2315 C C . GLY A 1 274 ? 53.048 22.247 -91.896 1.00 62.84 274 GLY A C 1
ATOM 2316 O O . GLY A 1 274 ? 53.577 21.902 -92.946 1.00 62.84 274 GLY A O 1
ATOM 2317 N N . PHE A 1 275 ? 52.000 23.078 -91.858 1.00 58.22 275 PHE A N 1
ATOM 2318 C CA . PHE A 1 275 ? 51.355 23.676 -93.038 1.00 58.22 275 PHE A CA 1
ATOM 2319 C C . PHE A 1 275 ? 51.658 25.180 -93.224 1.00 58.22 275 PHE A C 1
ATOM 2321 O O . PHE A 1 275 ? 51.016 25.819 -94.058 1.00 58.22 275 PHE A O 1
ATOM 2328 N N . ARG A 1 276 ? 52.596 25.761 -92.461 1.00 48.56 276 ARG A N 1
ATOM 2329 C CA . ARG A 1 276 ? 53.091 27.140 -92.649 1.00 48.56 276 ARG A CA 1
ATOM 2330 C C . ARG A 1 276 ? 54.497 27.164 -93.220 1.00 48.56 276 ARG A C 1
ATOM 2332 O O . ARG A 1 276 ? 55.298 26.299 -92.811 1.00 48.56 276 ARG A O 1
#

Radius of gyration: 53.03 Å; Cα contacts (8 Å, |Δi|>4): 45; chains: 1; bounding box: 114×48×146 Å

pLDDT: mean 79.9, std 16.43, range [41.03, 97.12]

InterPro domains:
  IPR039902 Coiled-coil domain-containing protein CCDC148/CCDC112 [PTHR21549] (6-268)

Sequence (276 aa):
IEICRKSLMELQNKIREFKRTNDESFQRLSEEESILTDEIMFLESKTDEWNQPINNSVLKPVVKSISKSYISNTDNTRKEILEFQKFLQDHGGHTGGWSEEDHLLFLRLRNKSKGKITFLSLLRQHFPDISADAMLLHEEWYQQYENLKEKQREAIKDWKATKMVNTCAQTTDIKQKKVESKEDAEKKKQKILEWKRTLQLKKELENKKHWEEKQKELEREKKRREIQELKKAEVERYKEDKLNEQHTKMVLKQMKELQELEQRAAQANTLLKGFR

Solvent-accessible surface area (backbone atoms only — not comparable to full-atom values): 15395 Å² total; per-residue (Å²): 110,70,67,61,53,51,53,51,50,52,50,51,48,52,51,51,50,50,50,49,54,50,51,54,51,49,52,52,51,53,52,51,51,49,53,52,50,54,50,49,54,52,50,51,53,52,50,51,60,69,66,46,81,75,69,70,84,78,68,72,75,95,61,83,76,78,57,84,74,74,83,68,85,51,81,66,53,47,49,46,45,47,50,40,51,46,51,29,67,75,41,56,40,99,51,62,66,46,55,71,68,58,43,54,51,50,54,54,48,52,75,70,34,93,44,74,72,61,34,55,58,52,48,51,72,76,36,80,90,55,56,73,67,57,53,50,52,50,51,53,48,49,53,52,48,51,51,35,52,49,48,30,50,48,36,54,49,50,52,52,49,54,53,54,54,56,57,60,69,43,65,77,62,48,72,66,60,58,53,59,61,46,53,56,52,49,54,51,51,51,50,52,52,50,49,52,50,54,53,50,53,50,53,50,51,50,51,49,52,52,50,51,51,52,52,52,50,52,52,51,50,51,54,52,51,52,54,51,50,52,54,49,52,52,51,51,51,52,51,50,53,52,50,49,53,53,49,52,54,50,53,55,49,53,52,50,52,51,51,52,49,51,51,51,51,52,52,52,53,52,56,59,59,73,77,109